Protein AF-A0A352S9G1-F1 (afdb_monomer)

Secondary structure (DSSP, 8-state):
-PPPPP----PPPP-------------PPP-----------------TT---SSPEEEEEEEETT----GGGG--HHHHHHHHHHHHHHHTS-EEEEEEPTTSEEEEEEEEEE-HHHHHHHHHHHHTTS-EEEEEE---PPP-PPP---TTGGG-GGGS-TTTSTT---HHHHHHHSTT----EE---SS-B---TTS-GGGBPP--B---TTTTTSS--TTT-PPPPTT---TTS-SS-BS--B-----B-HHHHHH-HHHH-S-B----HHHHHHHHHH--TTSSSS---SSTT-EE-

Sequence (300 aa):
MPTAIPESEFGPPRVWIARRRWSLAMAFPLVAVMFGAVSPAHAQKRNPSEVPSAPVVQLIVKESGAIRSAAAINGRGDEMRRIQQWSAAALQPLTSKRVMSGGARILRLSTPLTASDAAAVAQRLRATGAFDYVDVDYRIHVAGVAANDTYLSQQWNLSPATSSRGGADVLAAWQRMPTGGSVTVAVVDTGITAHEDLDASRLAAGYDFL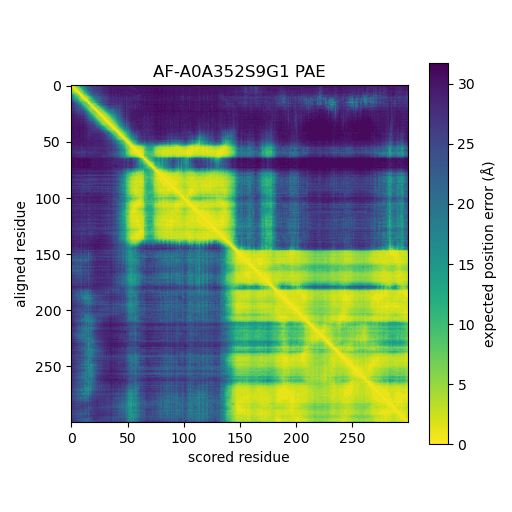IAETLTTTADAKTGKFLPTGFVKNDGIADRDTDPSDPGDWVTADDATNYPDLCGPAVPSSWHGTYVSGIIAATRGNGLGIAGITPFARIS

pLDDT: mean 76.52, std 23.49, range [25.11, 98.06]

Solvent-accessible surface area (backbone atoms only — not comparable to full-atom values): 18022 Å² total; per-residue (Å²): 134,87,79,82,81,80,93,72,84,80,72,78,92,80,83,51,62,64,84,90,85,85,88,87,83,89,81,88,82,91,80,83,89,78,88,76,83,80,74,82,79,75,81,72,81,74,71,92,76,78,66,58,89,54,66,28,45,39,32,41,35,26,53,52,87,59,89,63,62,82,79,76,64,72,48,68,67,60,48,51,53,49,41,50,52,50,13,59,54,43,74,44,64,50,41,84,74,48,80,47,88,90,58,30,30,36,37,32,48,79,56,72,28,52,51,68,57,44,46,53,32,31,48,40,45,44,72,66,65,55,35,74,44,50,43,73,48,72,71,78,75,80,82,54,73,62,81,55,22,68,44,44,90,72,46,50,57,39,34,40,48,92,82,26,85,83,18,69,31,42,64,65,47,38,72,76,41,59,70,61,64,98,44,76,47,75,66,95,60,72,27,38,64,98,42,93,45,46,56,70,89,35,51,49,88,41,58,31,80,61,36,25,62,58,35,49,92,45,51,40,90,87,78,67,48,61,41,63,87,55,34,11,56,65,75,80,51,54,53,58,47,70,65,32,60,40,66,55,75,50,40,48,66,64,49,22,68,78,34,52,92,76,57,43,70,56,42,77,51,73,60,54,25,37,53,55,47,34,55,43,28,9,36,61,42,73,53,41,56,45,54,16,79,43,38,58,34,28,43,49

Radius of gyration: 31.75 Å; Cα contacts (8 Å, |Δi|>4): 473; chains: 1; bounding box: 75×53×80 Å

Structure (mmCIF, N/CA/C/O backbone):
data_AF-A0A352S9G1-F1
#
_entry.id   AF-A0A352S9G1-F1
#
loop_
_atom_site.group_PDB
_atom_site.id
_atom_site.type_symbol
_atom_site.label_atom_id
_atom_site.label_alt_id
_atom_site.label_comp_id
_atom_site.label_asym_id
_atom_site.label_entity_id
_atom_site.label_seq_id
_atom_site.pdbx_PDB_ins_code
_atom_site.Cartn_x
_atom_site.Cartn_y
_atom_site.Cartn_z
_atom_site.occupancy
_atom_site.B_iso_or_equiv
_atom_site.auth_seq_id
_atom_site.auth_comp_id
_atom_site.auth_asym_id
_atom_site.auth_atom_id
_atom_site.pdbx_PDB_model_num
ATOM 1 N N . MET A 1 1 ? 24.128 24.099 14.062 1.00 32.22 1 MET A N 1
ATOM 2 C CA . MET A 1 1 ? 23.370 24.195 12.799 1.00 32.22 1 MET A CA 1
ATOM 3 C C . MET A 1 1 ? 23.834 23.051 11.918 1.00 32.22 1 MET A C 1
ATOM 5 O O . MET A 1 1 ? 25.020 23.041 11.616 1.00 32.22 1 MET A O 1
ATOM 9 N N . PRO A 1 2 ? 23.004 22.050 11.589 1.00 32.03 2 PRO A N 1
ATOM 10 C CA . PRO A 1 2 ? 23.399 21.053 10.611 1.00 32.03 2 PRO A CA 1
ATOM 11 C C . PRO A 1 2 ? 23.138 21.611 9.211 1.00 32.03 2 PRO A C 1
ATOM 13 O O . PRO A 1 2 ? 22.040 22.070 8.904 1.00 32.03 2 PRO A O 1
ATOM 16 N N . THR A 1 3 ? 24.192 21.623 8.409 1.00 34.72 3 THR A N 1
ATOM 17 C CA . THR A 1 3 ? 24.230 21.980 6.993 1.00 34.72 3 THR A CA 1
ATOM 18 C C . THR A 1 3 ? 23.397 21.001 6.164 1.00 34.72 3 THR A C 1
ATOM 20 O O . THR A 1 3 ? 23.466 19.790 6.369 1.00 34.72 3 THR A O 1
ATOM 23 N N . ALA A 1 4 ? 22.597 21.544 5.245 1.00 32.56 4 ALA A N 1
ATOM 24 C CA . ALA A 1 4 ? 21.774 20.786 4.312 1.00 32.56 4 ALA A CA 1
ATOM 25 C C . ALA A 1 4 ? 22.641 19.937 3.367 1.00 32.56 4 ALA A C 1
ATOM 27 O O . ALA A 1 4 ? 23.662 20.402 2.860 1.00 32.56 4 ALA A O 1
ATOM 28 N N . ILE A 1 5 ? 22.209 18.698 3.136 1.00 34.94 5 ILE A N 1
ATOM 29 C CA . ILE A 1 5 ? 22.717 17.819 2.080 1.00 34.94 5 ILE A CA 1
ATOM 30 C C . ILE A 1 5 ? 22.136 18.336 0.751 1.00 34.94 5 ILE A C 1
ATOM 32 O O . ILE A 1 5 ? 20.932 18.595 0.704 1.00 34.94 5 ILE A O 1
ATOM 36 N N . PRO A 1 6 ? 22.939 18.537 -0.309 1.00 29.92 6 PRO A N 1
ATOM 37 C CA . PRO A 1 6 ? 22.431 19.054 -1.575 1.00 29.92 6 PRO A CA 1
ATOM 38 C C . PRO A 1 6 ? 21.551 18.022 -2.302 1.00 29.92 6 PRO A C 1
ATOM 40 O O . PRO A 1 6 ? 21.955 16.879 -2.509 1.00 29.92 6 PRO A O 1
ATOM 43 N N . GLU A 1 7 ? 20.361 18.455 -2.728 1.00 35.81 7 GLU A N 1
ATOM 44 C CA . GLU A 1 7 ? 19.441 17.735 -3.622 1.00 35.81 7 GLU A CA 1
ATOM 45 C C . GLU A 1 7 ? 20.083 17.508 -5.003 1.00 35.81 7 GLU A C 1
ATOM 47 O O . GLU A 1 7 ? 19.950 18.338 -5.902 1.00 35.81 7 GLU A O 1
ATOM 52 N N . SER A 1 8 ? 20.798 16.397 -5.205 1.00 36.41 8 SER A N 1
ATOM 53 C CA . SER A 1 8 ? 21.355 16.077 -6.534 1.00 36.41 8 SER A CA 1
ATOM 54 C C . SER A 1 8 ? 21.239 14.621 -6.999 1.00 36.41 8 SER A C 1
ATOM 56 O O . SER A 1 8 ? 21.747 14.304 -8.068 1.00 36.41 8 SER A O 1
ATOM 58 N N . GLU A 1 9 ? 20.493 13.749 -6.315 1.00 33.31 9 GLU A N 1
ATOM 59 C CA . GLU A 1 9 ? 20.380 12.329 -6.718 1.00 33.31 9 GLU A CA 1
ATOM 60 C C . GLU A 1 9 ? 19.103 11.938 -7.481 1.00 33.31 9 GLU A C 1
ATOM 62 O O . GLU A 1 9 ? 18.837 10.758 -7.682 1.00 33.31 9 GLU A O 1
ATOM 67 N N . PHE A 1 10 ? 18.345 12.895 -8.022 1.00 34.03 10 PHE A N 1
ATOM 68 C CA . PHE A 1 10 ? 17.328 12.576 -9.034 1.00 34.03 10 PHE A CA 1
ATOM 69 C C . PHE A 1 10 ? 17.939 12.684 -10.437 1.00 34.03 10 PHE A C 1
ATOM 71 O O . PHE A 1 10 ? 17.886 13.732 -11.099 1.00 34.03 10 PHE A O 1
ATOM 78 N N . GLY A 1 11 ? 18.567 11.588 -10.875 1.00 33.53 11 GLY A N 1
ATOM 79 C CA . GLY A 1 11 ? 18.958 11.386 -12.271 1.00 33.53 11 GLY A CA 1
ATOM 80 C C . GLY A 1 11 ? 17.739 11.470 -13.207 1.00 33.53 11 GLY A C 1
ATOM 81 O O . GLY A 1 11 ? 16.622 11.194 -12.774 1.00 33.53 11 GLY A O 1
ATOM 82 N N . PRO A 1 12 ? 17.908 11.923 -14.464 1.00 32.06 12 PRO A N 1
ATOM 83 C CA . PRO A 1 12 ? 16.802 12.033 -15.419 1.00 32.06 12 PRO A CA 1
ATOM 84 C C . PRO A 1 12 ? 16.175 10.654 -15.719 1.00 32.06 12 PRO A C 1
ATOM 86 O O . PRO A 1 12 ? 16.891 9.652 -15.634 1.00 32.06 12 PRO A O 1
ATOM 89 N N . PRO A 1 13 ? 14.876 10.593 -16.079 1.00 31.16 13 PRO A N 1
ATOM 90 C CA . PRO A 1 13 ? 14.206 9.349 -16.461 1.00 31.16 13 PRO A CA 1
ATOM 91 C C . PRO A 1 13 ? 14.931 8.697 -17.646 1.00 31.16 13 PRO A C 1
ATOM 93 O O . PRO A 1 13 ? 15.242 9.356 -18.639 1.00 31.16 13 PRO A O 1
ATOM 96 N N . ARG A 1 14 ? 15.246 7.407 -17.507 1.00 41.44 14 ARG A N 1
ATOM 97 C CA . ARG A 1 14 ? 16.021 6.614 -18.470 1.00 41.44 14 ARG A CA 1
ATOM 98 C C . ARG A 1 14 ? 15.057 5.728 -19.261 1.00 41.44 14 ARG A C 1
ATOM 100 O O . ARG A 1 14 ? 14.310 4.966 -18.664 1.00 41.44 14 ARG A O 1
ATOM 107 N N . VAL A 1 15 ? 15.056 5.858 -20.582 1.00 30.05 15 VAL A N 1
ATOM 108 C CA . VAL A 1 15 ? 14.144 5.176 -21.527 1.00 30.05 15 VAL A CA 1
ATOM 109 C C . VAL A 1 15 ? 15.006 4.384 -22.525 1.00 30.05 15 VAL A C 1
ATOM 111 O O . VAL A 1 15 ? 16.104 4.870 -22.781 1.00 30.05 15 VAL A O 1
ATOM 114 N N . TRP A 1 16 ? 14.549 3.218 -23.046 1.00 37.03 16 TRP A N 1
ATOM 115 C CA . TRP A 1 16 ? 15.325 2.126 -23.734 1.00 37.03 16 TRP A CA 1
ATOM 116 C C . TRP A 1 16 ? 14.711 1.583 -25.057 1.00 37.03 16 TRP A C 1
ATOM 118 O O . TRP A 1 16 ? 13.597 2.008 -25.318 1.00 37.03 16 TRP A O 1
ATOM 128 N N . ILE A 1 17 ? 15.424 0.736 -25.872 1.00 29.94 17 ILE A N 1
ATOM 129 C CA . ILE A 1 17 ? 15.058 0.034 -27.173 1.00 29.94 17 ILE A CA 1
ATOM 130 C C . ILE A 1 17 ? 15.173 -1.497 -27.104 1.00 29.94 17 ILE A C 1
ATOM 132 O O . ILE A 1 17 ? 16.251 -1.968 -26.753 1.00 29.94 17 ILE A O 1
ATOM 136 N N . ALA A 1 18 ? 14.255 -2.249 -27.751 1.00 29.30 18 ALA A N 1
ATOM 137 C CA . ALA A 1 18 ? 14.598 -3.521 -28.436 1.00 29.30 18 ALA A CA 1
ATOM 138 C C . ALA A 1 18 ? 13.841 -3.811 -29.770 1.00 29.30 18 ALA A C 1
ATOM 140 O O . ALA A 1 18 ? 12.720 -3.361 -29.999 1.00 29.30 18 ALA A O 1
ATOM 141 N N . ARG A 1 19 ? 14.461 -4.599 -30.681 1.00 29.66 19 ARG A N 1
ATOM 142 C CA . ARG A 1 19 ? 13.939 -5.018 -32.015 1.00 29.66 19 ARG A CA 1
ATOM 143 C C . ARG A 1 19 ? 13.424 -6.476 -32.068 1.00 29.66 19 ARG A C 1
ATOM 145 O O . ARG A 1 19 ? 13.971 -7.373 -31.439 1.00 29.66 19 ARG A O 1
ATOM 152 N N . ARG A 1 20 ? 12.427 -6.689 -32.949 1.00 28.72 20 ARG A N 1
ATOM 153 C CA . ARG A 1 20 ? 11.640 -7.908 -33.287 1.00 28.72 20 ARG A CA 1
ATOM 154 C C . ARG A 1 20 ? 12.413 -9.199 -33.626 1.00 28.72 20 ARG A C 1
ATOM 156 O O . ARG A 1 20 ? 13.328 -9.158 -34.447 1.00 28.72 20 ARG A O 1
ATOM 163 N N . ARG A 1 21 ? 11.838 -10.360 -33.245 1.00 30.36 21 ARG A N 1
ATOM 164 C CA . ARG A 1 21 ? 11.856 -11.634 -34.016 1.00 30.36 21 ARG A CA 1
ATOM 165 C C . ARG A 1 21 ? 10.516 -12.395 -33.909 1.00 30.36 21 ARG A C 1
ATOM 167 O O . ARG A 1 21 ? 9.774 -12.222 -32.953 1.00 30.36 21 ARG A O 1
ATOM 174 N N . TRP A 1 22 ? 10.201 -13.167 -34.953 1.00 25.11 22 TRP A N 1
ATOM 175 C CA . TRP A 1 22 ? 8.920 -13.833 -35.241 1.00 25.11 22 TRP A CA 1
ATOM 176 C C . TRP A 1 22 ? 8.638 -15.121 -34.431 1.00 25.11 22 TRP A C 1
ATOM 178 O O . TRP A 1 22 ? 9.544 -15.916 -34.212 1.00 25.11 22 TRP A O 1
ATOM 188 N N . SER A 1 23 ? 7.349 -15.293 -34.095 1.00 29.48 23 SER A N 1
ATOM 189 C CA . SER A 1 23 ? 6.478 -16.492 -33.986 1.00 29.48 23 SER A CA 1
ATOM 190 C C . SER A 1 23 ? 7.058 -17.881 -33.640 1.00 29.48 23 SER A C 1
ATOM 192 O O . SER A 1 23 ? 7.862 -18.405 -34.401 1.00 29.48 23 SER A O 1
ATOM 194 N N . LEU A 1 24 ? 6.491 -18.590 -32.643 1.00 26.23 24 LEU A N 1
ATOM 195 C CA . LEU A 1 24 ? 5.373 -19.561 -32.773 1.00 26.23 24 LEU A CA 1
ATOM 196 C C . LEU A 1 24 ? 5.122 -20.341 -31.449 1.00 26.23 24 LEU A C 1
ATOM 198 O O . LEU A 1 24 ? 6.028 -20.503 -30.641 1.00 26.23 24 LEU A O 1
ATOM 202 N N . ALA A 1 25 ? 3.917 -20.927 -31.358 1.00 26.09 25 ALA A N 1
ATOM 203 C CA . ALA A 1 25 ? 3.459 -22.048 -30.514 1.00 26.09 25 ALA A CA 1
ATOM 204 C C . ALA A 1 25 ? 2.760 -21.732 -29.171 1.00 26.09 25 ALA A C 1
ATOM 206 O O . ALA A 1 25 ? 3.358 -21.682 -28.102 1.00 26.09 25 ALA A O 1
ATOM 207 N N . MET A 1 26 ? 1.425 -21.642 -29.263 1.00 32.19 26 MET A N 1
ATOM 208 C CA . MET A 1 26 ? 0.474 -21.911 -28.180 1.00 32.19 26 MET A CA 1
ATOM 209 C C . MET A 1 26 ? 0.607 -23.352 -27.665 1.00 32.19 26 MET A C 1
ATOM 211 O O . MET A 1 26 ? 0.598 -24.294 -28.458 1.00 32.19 26 MET A O 1
ATOM 215 N N . ALA A 1 27 ? 0.564 -23.519 -26.344 1.00 28.45 27 ALA A N 1
ATOM 216 C CA . ALA A 1 27 ? 0.157 -24.758 -25.692 1.00 28.45 27 ALA A CA 1
ATOM 217 C C . ALA A 1 27 ? -0.709 -24.417 -24.466 1.00 28.45 27 ALA A C 1
ATOM 219 O O . ALA A 1 27 ? -0.227 -23.838 -23.498 1.00 28.45 27 ALA A O 1
ATOM 220 N N . PHE A 1 28 ? -1.996 -24.761 -24.523 1.00 28.16 28 PHE A N 1
ATOM 221 C CA . PHE A 1 28 ? -2.911 -24.734 -23.378 1.00 28.16 28 PHE A CA 1
ATOM 222 C C . PHE A 1 28 ? -2.868 -26.090 -22.660 1.00 28.16 28 PHE A C 1
ATOM 224 O O . PHE A 1 28 ? -3.099 -27.105 -23.323 1.00 28.16 28 PHE A O 1
ATOM 231 N N . PRO A 1 29 ? -2.711 -26.141 -21.326 1.00 31.39 29 PRO A N 1
ATOM 232 C CA . PRO A 1 29 ? -3.189 -27.267 -20.546 1.00 31.39 29 PRO A CA 1
ATOM 233 C C . PRO A 1 29 ? -4.490 -26.917 -19.812 1.00 31.39 29 PRO A C 1
ATOM 235 O O . PRO A 1 29 ? -4.604 -25.927 -19.091 1.00 31.39 29 PRO A O 1
ATOM 238 N N . LEU A 1 30 ? -5.471 -27.795 -20.011 1.00 26.38 30 LEU A N 1
ATOM 239 C CA . LEU A 1 30 ? -6.680 -27.969 -19.213 1.00 26.38 30 LEU A CA 1
ATOM 240 C C . LEU A 1 30 ? -6.298 -28.343 -17.767 1.00 26.38 30 LEU A C 1
ATOM 242 O O . LEU A 1 30 ? -5.586 -29.329 -17.582 1.00 26.38 30 LEU A O 1
ATOM 246 N N . VAL A 1 31 ? -6.827 -27.653 -16.749 1.00 28.67 31 VAL A N 1
ATOM 247 C CA . VAL A 1 31 ? -6.847 -28.162 -15.362 1.00 28.67 31 VAL A CA 1
ATOM 248 C C . VAL A 1 31 ? -8.213 -27.908 -14.720 1.00 28.67 31 VAL A C 1
ATOM 250 O O . VAL A 1 31 ? -8.822 -26.853 -14.876 1.00 28.67 31 VAL A O 1
ATOM 253 N N . ALA A 1 32 ? -8.703 -28.956 -14.061 1.00 26.52 32 ALA A N 1
ATOM 254 C CA . ALA A 1 32 ? -10.066 -29.186 -13.613 1.00 26.52 32 ALA A CA 1
ATOM 255 C C . ALA A 1 32 ? -10.517 -28.315 -12.426 1.00 26.52 32 ALA A C 1
ATOM 257 O O . ALA A 1 32 ? -9.775 -28.089 -11.473 1.00 26.52 32 ALA A O 1
ATOM 258 N N . VAL A 1 33 ? -11.792 -27.918 -12.453 1.00 27.66 33 VAL A N 1
ATOM 259 C CA . VAL A 1 33 ? -12.493 -27.272 -11.336 1.00 27.66 33 VAL A CA 1
ATOM 260 C C . VAL A 1 33 ? -12.932 -28.343 -10.331 1.00 27.66 33 VAL A C 1
ATOM 262 O O . VAL A 1 33 ? -13.852 -29.114 -10.597 1.00 27.66 33 VAL A O 1
ATOM 265 N N . MET A 1 34 ? -12.283 -28.388 -9.167 1.00 27.70 34 MET A N 1
ATOM 266 C CA . MET A 1 34 ? -12.753 -29.126 -7.990 1.00 27.70 34 MET A CA 1
ATOM 267 C C . MET A 1 34 ? -13.664 -28.215 -7.157 1.00 27.70 34 MET A C 1
ATOM 269 O O . MET A 1 34 ? -13.209 -27.229 -6.580 1.00 27.70 34 MET A O 1
ATOM 273 N N . PHE A 1 35 ? -14.952 -28.552 -7.071 1.00 28.00 35 PHE A N 1
ATOM 274 C CA . PHE A 1 35 ? -15.883 -27.946 -6.117 1.00 28.00 35 PHE A CA 1
ATOM 275 C C . PHE A 1 35 ? -15.596 -28.484 -4.705 1.00 28.00 35 PHE A C 1
ATOM 277 O O . PHE A 1 35 ? -16.029 -29.577 -4.345 1.00 28.00 35 PHE A O 1
ATOM 284 N N . GLY A 1 36 ? -14.861 -27.716 -3.900 1.00 26.75 36 GLY A N 1
ATOM 285 C CA . GLY A 1 36 ? -14.730 -27.949 -2.461 1.00 26.75 36 GLY A CA 1
ATOM 286 C C . GLY A 1 36 ? -15.934 -27.377 -1.711 1.00 26.75 36 GLY A C 1
ATOM 287 O O . GLY A 1 36 ? -16.184 -26.174 -1.757 1.00 26.75 36 GLY A O 1
ATOM 288 N N . ALA A 1 37 ? -16.688 -28.234 -1.023 1.00 27.88 37 ALA A N 1
ATOM 289 C CA . ALA A 1 37 ? -17.779 -27.830 -0.145 1.00 27.88 37 ALA A CA 1
ATOM 290 C C . ALA A 1 37 ? -17.244 -26.990 1.031 1.00 27.88 37 ALA A C 1
ATOM 292 O O . ALA A 1 37 ? -16.462 -27.474 1.848 1.00 27.88 37 ALA A O 1
ATOM 293 N N . VAL A 1 38 ? -17.682 -25.734 1.131 1.00 28.52 38 VAL A N 1
ATOM 294 C CA . VAL A 1 38 ? -17.430 -24.885 2.300 1.00 28.52 38 VAL A CA 1
ATOM 295 C C . VAL A 1 38 ? -18.424 -25.281 3.390 1.00 28.52 38 VAL A C 1
ATOM 297 O O . VAL A 1 38 ? -19.614 -24.981 3.305 1.00 28.52 38 VAL A O 1
ATOM 300 N N . SER A 1 39 ? -17.938 -25.970 4.420 1.00 26.25 39 SER A N 1
ATOM 301 C CA . SER A 1 39 ? -18.678 -26.147 5.670 1.00 26.25 39 SER A CA 1
ATOM 302 C C . SER A 1 39 ? -18.948 -24.776 6.306 1.00 26.25 39 SER A C 1
ATOM 304 O O . SER A 1 39 ? -18.041 -23.940 6.338 1.00 26.25 39 SER A O 1
ATOM 306 N N . PRO A 1 40 ? -20.150 -24.517 6.852 1.00 27.83 40 PRO A N 1
ATOM 307 C CA . PRO A 1 40 ? -20.408 -23.281 7.572 1.00 27.83 40 PRO A CA 1
ATOM 308 C C . PRO A 1 40 ? -19.487 -23.219 8.793 1.00 27.83 40 PRO A C 1
ATOM 310 O O . PRO A 1 40 ? -19.451 -24.137 9.620 1.00 27.83 40 PRO A O 1
ATOM 313 N N . ALA A 1 41 ? -18.723 -22.131 8.880 1.00 27.03 41 ALA A N 1
ATOM 314 C CA . ALA A 1 41 ? -17.876 -21.824 10.017 1.00 27.03 41 ALA A CA 1
ATOM 315 C C . ALA A 1 41 ? -18.723 -21.869 11.296 1.00 27.03 41 ALA A C 1
ATOM 317 O O . ALA A 1 41 ? -19.632 -21.061 11.497 1.00 27.03 41 ALA A O 1
ATOM 318 N N . HIS A 1 42 ? -18.429 -22.838 12.160 1.00 26.75 42 HIS A N 1
ATOM 319 C CA . HIS A 1 42 ? -18.927 -22.833 13.523 1.00 26.75 42 HIS A CA 1
ATOM 320 C C . HIS A 1 42 ? -18.368 -21.586 14.207 1.00 26.75 42 HIS A C 1
ATOM 322 O O . HIS A 1 42 ? -17.157 -21.454 14.374 1.00 26.75 42 HIS A O 1
ATOM 328 N N . ALA A 1 43 ? -19.254 -20.668 14.593 1.00 28.86 43 ALA A N 1
ATOM 329 C CA . ALA A 1 43 ? -18.912 -19.553 15.458 1.00 28.86 43 ALA A CA 1
ATOM 330 C C . ALA A 1 43 ? -18.367 -20.116 16.778 1.00 28.86 43 ALA A C 1
ATOM 332 O O . ALA A 1 43 ? -19.112 -20.583 17.642 1.00 28.86 43 ALA A O 1
ATOM 333 N N . GLN A 1 44 ? -17.045 -20.113 16.911 1.00 27.80 44 GLN A N 1
ATOM 334 C CA . GLN A 1 44 ? -16.362 -20.478 18.138 1.00 27.80 44 GLN A CA 1
ATOM 335 C C . GLN A 1 44 ? -16.767 -19.450 19.202 1.00 27.80 44 GLN A C 1
ATOM 337 O O . GLN A 1 44 ? -16.522 -18.252 19.047 1.00 27.80 44 GLN A O 1
ATOM 342 N N . LYS A 1 45 ? -17.450 -19.896 20.265 1.00 26.47 45 LYS A N 1
ATOM 343 C CA . LYS A 1 45 ? -17.777 -19.045 21.417 1.00 26.47 45 LYS A CA 1
ATOM 344 C C . LYS A 1 45 ? -16.471 -18.451 21.951 1.00 26.47 45 LYS A C 1
ATOM 346 O O . LYS A 1 45 ? -15.626 -19.190 22.449 1.00 26.47 45 LYS A O 1
ATOM 351 N N . ARG A 1 46 ? -16.300 -17.130 21.825 1.00 33.00 46 ARG A N 1
ATOM 352 C CA . ARG A 1 46 ? -15.172 -16.409 22.431 1.00 33.00 46 ARG A CA 1
ATOM 353 C C . ARG A 1 46 ? -15.177 -16.626 23.943 1.00 33.00 46 ARG A C 1
ATOM 355 O O . ARG A 1 46 ? -16.232 -16.580 24.577 1.00 33.00 46 ARG A O 1
ATOM 362 N N . ASN A 1 47 ? -13.987 -16.842 24.501 1.00 27.55 47 ASN A N 1
ATOM 363 C CA . ASN A 1 47 ? -13.775 -16.922 25.941 1.00 27.55 47 ASN A CA 1
ATOM 364 C C . ASN A 1 47 ? -14.269 -15.629 26.627 1.00 27.55 47 ASN A C 1
ATOM 366 O O . ASN A 1 47 ? -13.948 -14.543 26.142 1.00 27.55 47 ASN A O 1
ATOM 370 N N . PRO A 1 48 ? -14.972 -15.703 27.775 1.00 36.12 48 PRO A N 1
ATOM 371 C CA . PRO A 1 48 ? -15.480 -14.534 28.512 1.00 36.12 48 PRO A CA 1
ATOM 372 C C . PRO A 1 48 ? -14.409 -13.594 29.100 1.00 36.12 48 PRO A C 1
ATOM 374 O O . PRO A 1 48 ? -14.748 -12.668 29.831 1.00 36.12 48 PRO A O 1
ATOM 377 N N . SER A 1 49 ? -13.124 -13.847 28.845 1.00 36.97 49 SER A N 1
ATOM 378 C CA . SER A 1 49 ? -12.000 -13.194 29.527 1.00 36.97 49 SER A CA 1
ATOM 379 C C . SER A 1 49 ? -11.366 -12.036 28.749 1.00 36.97 49 SER A C 1
ATOM 381 O O . SER A 1 49 ? -10.542 -11.325 29.317 1.00 36.97 49 SER A O 1
ATOM 383 N N . GLU A 1 50 ? -11.746 -11.793 27.490 1.00 45.56 50 GLU A N 1
ATOM 384 C CA . GLU A 1 50 ? -11.367 -10.559 26.782 1.00 45.56 50 GLU A CA 1
ATOM 385 C C . GLU A 1 50 ? -12.273 -9.415 27.235 1.00 45.56 50 GLU A C 1
ATOM 387 O O . GLU A 1 50 ? -13.231 -9.018 26.573 1.00 45.56 50 GLU A O 1
ATOM 392 N N . VAL A 1 51 ? -11.980 -8.900 28.421 1.00 51.09 51 VAL A N 1
ATOM 393 C CA . VAL A 1 51 ? -12.577 -7.665 28.903 1.00 51.09 51 VAL A CA 1
ATOM 394 C C . VAL A 1 51 ? -12.029 -6.515 28.040 1.00 51.09 51 VAL A C 1
ATOM 396 O O . VAL A 1 51 ? -10.810 -6.332 28.002 1.00 51.09 51 VAL A O 1
ATOM 399 N N . PRO A 1 52 ? -12.871 -5.733 27.338 1.00 57.19 52 PRO A N 1
ATOM 400 C CA . PRO A 1 52 ? -12.400 -4.608 26.532 1.00 57.19 52 PRO A CA 1
ATOM 401 C C . PRO A 1 52 ? -11.591 -3.624 27.388 1.00 57.19 52 PRO A C 1
ATOM 403 O O . PRO A 1 52 ? -12.047 -3.212 28.454 1.00 57.19 52 PRO A O 1
ATOM 406 N N . SER A 1 53 ? -10.399 -3.237 26.924 1.00 58.44 53 SER A N 1
ATOM 407 C CA . SER A 1 53 ? -9.498 -2.320 27.646 1.00 58.44 53 SER A CA 1
ATOM 408 C C . SER A 1 53 ? -9.963 -0.860 27.629 1.00 58.44 53 SER A C 1
ATOM 410 O O . SER A 1 53 ? -9.439 -0.029 28.371 1.00 58.44 53 SER A O 1
ATOM 412 N N . ALA A 1 54 ? -10.944 -0.528 26.785 1.00 68.62 54 ALA A N 1
ATOM 413 C CA . ALA A 1 54 ? -11.487 0.816 26.696 1.00 68.62 54 ALA A CA 1
ATOM 414 C C . ALA A 1 54 ? -12.359 1.139 27.925 1.00 68.62 54 ALA A C 1
ATOM 416 O O . ALA A 1 54 ? -13.183 0.313 28.328 1.00 68.62 54 ALA A O 1
ATOM 417 N N . PRO A 1 55 ? -12.238 2.350 28.500 1.00 84.19 55 PRO A N 1
ATOM 418 C CA . PRO A 1 55 ? -13.061 2.741 29.630 1.00 84.19 55 PRO A CA 1
ATOM 419 C C . PRO A 1 55 ? -14.535 2.828 29.217 1.00 84.19 55 PRO A C 1
ATOM 421 O O . PRO A 1 55 ? -14.893 3.415 28.190 1.00 84.19 55 PRO A O 1
ATOM 424 N N . VAL A 1 56 ? -15.399 2.252 30.044 1.00 88.44 56 VAL A N 1
ATOM 425 C CA . VAL A 1 56 ? -16.847 2.252 29.860 1.00 88.44 56 VAL A CA 1
ATOM 426 C C . VAL A 1 56 ? -17.405 3.575 30.364 1.00 88.44 56 VAL A C 1
ATOM 428 O O . VAL A 1 56 ? -17.141 3.987 31.490 1.00 88.44 56 VAL A O 1
ATOM 431 N N . VAL A 1 57 ? -18.228 4.231 29.548 1.00 92.81 57 VAL A N 1
ATOM 432 C CA . VAL A 1 57 ? -18.856 5.520 29.896 1.00 92.81 57 VAL A CA 1
ATOM 433 C C . VAL A 1 57 ? -20.380 5.457 29.971 1.00 92.81 57 VAL A C 1
ATOM 435 O O . VAL A 1 57 ? -21.014 6.426 30.394 1.00 92.81 57 VAL A O 1
ATOM 438 N N . GLN A 1 58 ? -20.990 4.351 29.540 1.00 93.94 58 GLN A N 1
ATOM 439 C CA . GLN A 1 58 ? -22.442 4.220 29.475 1.00 93.94 58 GLN A CA 1
ATOM 440 C C . GLN A 1 58 ? -22.910 2.765 29.637 1.00 93.94 58 GLN A C 1
ATOM 442 O O . GLN A 1 58 ? -22.147 1.821 29.445 1.00 93.94 58 GLN A O 1
ATOM 447 N N . LEU A 1 59 ? -24.176 2.615 30.017 1.00 93.56 59 LEU A N 1
ATOM 448 C CA . LEU A 1 59 ? -24.902 1.358 30.171 1.00 93.56 59 LEU A CA 1
ATOM 449 C C . LEU A 1 59 ? -26.171 1.413 29.314 1.00 93.56 59 LEU A C 1
ATOM 451 O O . LEU A 1 59 ? -26.775 2.481 29.171 1.00 93.56 59 LEU A O 1
ATOM 455 N N . ILE A 1 60 ? -26.607 0.269 28.796 1.00 92.50 60 ILE A N 1
ATOM 456 C CA . ILE A 1 60 ? -27.891 0.106 28.107 1.00 92.50 60 ILE A CA 1
ATOM 457 C C . ILE A 1 60 ? -28.830 -0.632 29.056 1.00 92.50 60 ILE A C 1
ATOM 459 O O . ILE A 1 60 ? -28.542 -1.745 29.477 1.00 92.50 60 ILE A O 1
ATOM 463 N N . VAL A 1 61 ? -29.960 -0.023 29.398 1.00 92.56 61 VAL A N 1
ATOM 464 C CA . VAL A 1 61 ? -30.926 -0.580 30.352 1.00 92.56 61 VAL A CA 1
ATOM 465 C C . VAL A 1 61 ? -32.298 -0.723 29.722 1.00 92.56 61 VAL A C 1
ATOM 467 O O . VAL A 1 61 ? -32.697 0.114 28.916 1.00 92.56 61 VAL A O 1
ATOM 470 N N . LYS A 1 62 ? -33.053 -1.739 30.128 1.00 90.19 62 LYS A N 1
ATOM 471 C CA . LYS A 1 62 ? -34.481 -1.856 29.832 1.00 90.19 62 LYS A CA 1
ATOM 472 C C . LYS A 1 62 ? -35.231 -2.169 31.117 1.00 90.19 62 LYS A C 1
ATOM 474 O O . LYS A 1 62 ? -34.911 -3.139 31.791 1.00 90.19 62 LYS A O 1
ATOM 479 N N . GLU A 1 63 ? -36.192 -1.324 31.464 1.00 86.56 63 GLU A N 1
ATOM 480 C CA . GLU A 1 63 ? -36.998 -1.465 32.681 1.00 86.56 63 GLU A CA 1
ATOM 481 C C . GLU A 1 63 ? -38.020 -2.606 32.551 1.00 86.56 63 GLU A C 1
ATOM 483 O O . GLU A 1 63 ? -38.669 -2.742 31.509 1.00 86.56 63 GLU A O 1
ATOM 488 N N . SER A 1 64 ? -38.203 -3.378 33.624 1.00 81.00 64 SER A N 1
ATOM 489 C CA . SER A 1 64 ? -39.216 -4.434 33.698 1.00 81.00 64 SER A CA 1
ATOM 490 C C . SER A 1 64 ? -40.622 -3.842 33.707 1.00 81.00 64 SER A C 1
ATOM 492 O O . SER A 1 64 ? -40.926 -2.930 34.476 1.00 81.00 64 SER A O 1
ATOM 494 N N . GLY A 1 65 ? -41.514 -4.372 32.867 1.00 67.38 65 GLY A N 1
ATOM 495 C CA . GLY A 1 65 ? -42.923 -3.952 32.822 1.00 67.38 65 GLY A CA 1
ATOM 496 C C . GLY A 1 65 ? -43.210 -2.701 31.979 1.00 67.38 65 GLY A C 1
ATOM 497 O O . GLY A 1 65 ? -44.341 -2.208 31.967 1.00 67.38 65 GLY A O 1
ATOM 498 N N . ALA A 1 66 ? -42.231 -2.202 31.221 1.00 53.44 66 ALA A N 1
ATOM 499 C CA . ALA A 1 66 ? -42.407 -1.084 30.300 1.00 53.44 66 ALA A CA 1
ATOM 500 C C . ALA A 1 66 ? -42.914 -1.529 28.908 1.00 53.44 66 ALA A C 1
ATOM 502 O O . ALA A 1 66 ? -42.252 -1.311 27.896 1.00 53.44 66 ALA A O 1
ATOM 503 N N . ILE A 1 67 ? -44.134 -2.077 28.819 1.00 44.72 67 ILE A N 1
ATOM 504 C CA . ILE A 1 67 ? -44.990 -1.806 27.646 1.00 44.72 67 ILE A CA 1
ATOM 505 C C . ILE A 1 67 ? -45.875 -0.623 28.028 1.00 44.72 67 ILE A C 1
ATOM 507 O O . ILE A 1 67 ? -47.052 -0.759 28.349 1.00 44.72 67 ILE A O 1
ATOM 511 N N . ARG A 1 68 ? -45.282 0.568 28.060 1.00 51.03 68 ARG A N 1
ATOM 512 C CA . ARG A 1 68 ? -46.036 1.821 28.069 1.00 51.03 68 ARG A CA 1
ATOM 513 C C . ARG A 1 68 ? -45.433 2.707 26.995 1.00 51.03 68 ARG A C 1
ATOM 515 O O . ARG A 1 68 ? -44.219 2.874 26.925 1.00 51.03 68 ARG A O 1
ATOM 522 N N . SER A 1 69 ? -46.294 3.178 26.102 1.00 43.62 69 SER A N 1
ATOM 523 C CA . SER A 1 69 ? -45.963 4.010 24.948 1.00 43.62 69 SER A CA 1
ATOM 524 C C . SER A 1 69 ? -45.059 5.180 25.351 1.00 43.62 69 SER A C 1
ATOM 526 O O . SER A 1 69 ? -45.170 5.708 26.456 1.00 43.62 69 SER A O 1
ATOM 528 N N . ALA A 1 70 ? -44.186 5.619 24.438 1.00 45.00 70 ALA A N 1
ATOM 529 C CA . ALA A 1 70 ? -43.244 6.727 24.645 1.00 45.00 70 ALA A CA 1
ATOM 530 C C . ALA A 1 70 ? -43.897 8.016 25.204 1.00 45.00 70 ALA A C 1
ATOM 532 O O . ALA A 1 70 ? -43.227 8.821 25.845 1.00 45.00 70 ALA A O 1
ATOM 533 N N . ALA A 1 71 ? -45.215 8.175 25.035 1.00 41.56 71 ALA A N 1
ATOM 534 C CA . ALA A 1 71 ? -46.017 9.251 25.612 1.00 41.56 71 ALA A CA 1
ATOM 535 C C . ALA A 1 71 ? -46.109 9.234 27.158 1.00 41.56 71 ALA A C 1
ATOM 537 O O . ALA A 1 71 ? -46.255 10.295 27.757 1.00 41.56 71 ALA A O 1
ATOM 538 N N . ALA A 1 72 ? -45.974 8.078 27.823 1.00 46.69 72 ALA A N 1
ATOM 539 C CA . ALA A 1 72 ? -46.054 7.952 29.287 1.00 46.69 72 ALA A CA 1
ATOM 540 C C . ALA A 1 72 ? -44.728 8.263 30.020 1.00 46.69 72 ALA A C 1
ATOM 542 O O . ALA A 1 72 ? -44.679 8.269 31.248 1.00 46.69 72 ALA A O 1
ATOM 543 N N . ILE A 1 73 ? -43.642 8.520 29.283 1.00 51.72 73 ILE A N 1
ATOM 544 C CA . ILE A 1 73 ? -42.295 8.774 29.830 1.00 51.72 73 ILE A CA 1
ATOM 545 C C . ILE A 1 73 ? -42.060 10.285 30.075 1.00 51.72 73 ILE A C 1
ATOM 547 O O . ILE A 1 73 ? -41.095 10.661 30.729 1.00 51.72 73 ILE A O 1
ATOM 551 N N . ASN A 1 74 ? -42.975 11.160 29.636 1.00 47.53 74 ASN A N 1
ATOM 552 C CA . ASN A 1 74 ? -42.785 12.620 29.586 1.00 47.53 74 ASN A CA 1
ATOM 553 C C . ASN A 1 74 ? -43.085 13.403 30.882 1.00 47.53 74 ASN A C 1
ATOM 555 O O . ASN A 1 74 ? -43.092 14.636 30.870 1.00 47.53 74 ASN A O 1
ATOM 559 N N . GLY A 1 75 ? -43.280 12.738 32.021 1.00 55.16 75 GLY A N 1
ATOM 560 C CA . GLY A 1 75 ? -43.228 13.414 33.317 1.00 55.16 75 GLY A CA 1
ATOM 561 C C . GLY A 1 75 ? -41.772 13.669 33.708 1.00 55.16 75 GLY A C 1
ATOM 562 O O . GLY A 1 75 ? -41.152 12.792 34.305 1.00 55.16 75 GLY A O 1
ATOM 563 N N . ARG A 1 76 ? -41.209 14.851 33.401 1.00 59.88 76 ARG A N 1
ATOM 564 C CA . ARG A 1 76 ? -39.820 15.217 33.783 1.00 59.88 76 ARG A CA 1
ATOM 565 C C . ARG A 1 76 ? -39.511 14.912 35.261 1.00 59.88 76 ARG A C 1
ATOM 567 O O . ARG A 1 76 ? -38.410 14.472 35.573 1.00 59.88 76 ARG A O 1
ATOM 574 N N . GLY A 1 77 ? -40.491 15.081 36.154 1.00 64.62 77 GLY A N 1
ATOM 575 C CA . GLY A 1 77 ? -40.359 14.754 37.580 1.00 64.62 77 GLY A CA 1
ATOM 576 C C . GLY A 1 77 ? -40.222 13.254 37.878 1.00 64.62 77 GLY A C 1
ATOM 577 O O . GLY A 1 77 ? -39.389 12.865 38.696 1.00 64.62 77 GLY A O 1
ATOM 578 N N . ASP A 1 78 ? -40.970 12.396 37.185 1.00 71.62 78 ASP A N 1
ATOM 579 C CA . ASP A 1 78 ? -40.923 10.940 37.386 1.00 71.62 78 ASP A CA 1
ATOM 580 C C . ASP A 1 78 ? -39.661 10.319 36.783 1.00 71.62 78 ASP A C 1
ATOM 582 O O . ASP A 1 78 ? -39.107 9.353 37.308 1.00 71.62 78 ASP A O 1
ATOM 586 N N . GLU A 1 79 ? -39.167 10.877 35.677 1.00 73.06 79 GLU A N 1
ATOM 587 C CA . GLU A 1 79 ? -37.859 10.513 35.132 1.00 73.06 79 GLU A CA 1
ATOM 588 C C . GLU A 1 79 ? -36.725 10.865 36.103 1.00 73.06 79 GLU A C 1
ATOM 590 O O . GLU A 1 79 ? -35.895 10.006 36.397 1.00 73.06 79 GLU A O 1
ATOM 595 N N . MET A 1 80 ? -36.718 12.080 36.660 1.00 77.25 80 MET A N 1
ATOM 596 C CA . MET A 1 80 ? -35.705 12.482 37.640 1.00 77.25 80 MET A CA 1
ATOM 597 C C . MET A 1 80 ? -35.708 11.577 38.878 1.00 77.25 80 MET A C 1
ATOM 599 O O . MET A 1 80 ? -34.643 11.135 39.308 1.00 77.25 80 MET A O 1
ATOM 603 N N . ARG A 1 81 ? -36.890 11.234 39.411 1.00 82.31 81 ARG A N 1
ATOM 604 C CA . ARG A 1 81 ? -37.008 10.310 40.552 1.00 82.31 81 ARG A CA 1
ATOM 605 C C . ARG A 1 81 ? -36.450 8.922 40.236 1.00 82.31 81 ARG A C 1
ATOM 607 O O . ARG A 1 81 ? -35.720 8.372 41.058 1.00 82.31 81 ARG A O 1
ATOM 614 N N . ARG A 1 82 ? -36.738 8.376 39.050 1.00 84.00 82 ARG A N 1
ATOM 615 C CA . ARG A 1 82 ? -36.189 7.082 38.603 1.00 84.00 82 ARG A CA 1
ATOM 616 C C . ARG A 1 82 ? -34.673 7.115 38.474 1.00 84.00 82 ARG A C 1
ATOM 618 O O . ARG A 1 82 ? -33.994 6.259 39.029 1.00 84.00 82 ARG A O 1
ATOM 625 N N . ILE A 1 83 ? -34.128 8.134 37.808 1.00 87.19 83 ILE A N 1
ATOM 626 C CA . ILE A 1 83 ? -32.675 8.288 37.652 1.00 87.19 83 ILE A CA 1
ATOM 627 C C . ILE A 1 83 ? -31.996 8.412 39.019 1.00 87.19 83 ILE A C 1
ATOM 629 O O . ILE A 1 83 ? -30.929 7.836 39.222 1.00 87.19 83 ILE A O 1
ATOM 633 N N . GLN A 1 84 ? -32.612 9.112 39.973 1.00 89.19 84 GLN A N 1
ATOM 634 C CA . GLN A 1 84 ? -32.083 9.238 41.328 1.00 89.19 84 GLN A CA 1
ATOM 635 C C . GLN A 1 84 ? -32.093 7.898 42.079 1.00 89.19 84 GLN A C 1
ATOM 637 O O . GLN A 1 84 ? -31.098 7.553 42.715 1.00 89.19 84 GLN A O 1
ATOM 642 N N . GLN A 1 85 ? -33.163 7.107 41.953 1.00 89.12 85 GLN A N 1
ATOM 643 C CA . GLN A 1 85 ? -33.227 5.748 42.507 1.00 89.12 85 GLN A CA 1
ATOM 644 C C . GLN A 1 85 ? -32.156 4.835 41.899 1.00 89.12 85 GLN A C 1
ATOM 646 O O . GLN A 1 85 ? -31.455 4.133 42.626 1.00 89.12 85 GLN A O 1
ATOM 651 N N . TRP A 1 86 ? -31.973 4.877 40.579 1.00 91.00 86 TRP A N 1
ATOM 652 C CA . TRP A 1 86 ? -30.932 4.095 39.912 1.00 91.00 86 TRP A CA 1
ATOM 653 C C . TRP 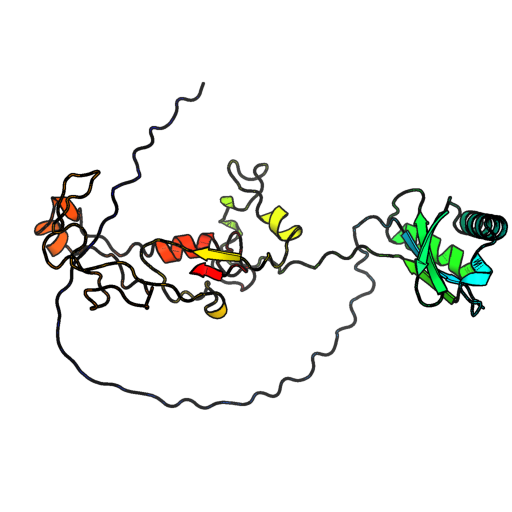A 1 86 ? -29.531 4.570 40.267 1.00 91.00 86 TRP A C 1
ATOM 655 O O . TRP A 1 86 ? -28.643 3.743 40.426 1.00 91.00 86 TRP A O 1
ATOM 665 N N . SER A 1 87 ? -29.329 5.876 40.444 1.00 93.00 87 SER A 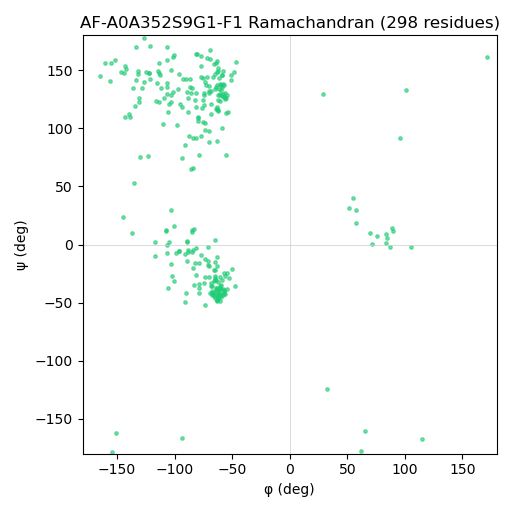N 1
ATOM 666 C CA . SER A 1 87 ? -28.051 6.426 40.905 1.00 93.00 87 SER A CA 1
ATOM 667 C C . SER A 1 87 ? -27.709 5.923 42.309 1.00 93.00 87 SER A C 1
ATOM 669 O O . SER A 1 87 ? -26.579 5.509 42.568 1.00 93.00 87 SER A O 1
ATOM 671 N N . ALA A 1 88 ? -28.701 5.877 43.205 1.00 91.94 88 ALA A N 1
ATOM 672 C CA . ALA A 1 88 ? -28.533 5.311 44.540 1.00 91.94 88 ALA A CA 1
ATOM 673 C C . ALA A 1 88 ? -28.181 3.814 44.480 1.00 91.94 88 ALA A C 1
ATOM 675 O O . ALA A 1 88 ? -27.216 3.392 45.109 1.00 91.94 88 ALA A O 1
ATOM 676 N N . ALA A 1 89 ? -28.891 3.023 43.668 1.00 91.75 89 ALA A N 1
ATOM 677 C CA . ALA A 1 89 ? -28.592 1.599 43.487 1.00 91.75 89 ALA A CA 1
ATOM 678 C C . ALA A 1 89 ? -27.214 1.356 42.843 1.00 91.75 89 ALA A C 1
ATOM 680 O O . ALA A 1 89 ? -26.485 0.440 43.220 1.00 91.75 89 ALA A O 1
ATOM 681 N N . ALA A 1 90 ? -26.822 2.200 41.890 1.00 91.69 90 ALA A N 1
ATOM 682 C CA . ALA A 1 90 ? -25.524 2.144 41.230 1.00 91.69 90 ALA A CA 1
ATOM 683 C C . ALA A 1 90 ? -24.362 2.579 42.135 1.00 91.69 90 ALA A C 1
ATOM 685 O O . ALA A 1 90 ? -23.210 2.287 41.797 1.00 91.69 90 ALA A O 1
ATOM 686 N N . LEU A 1 91 ? -24.658 3.220 43.274 1.00 93.56 91 LEU A N 1
ATOM 687 C CA . LEU A 1 91 ? -23.703 3.887 44.166 1.00 93.56 91 LEU A CA 1
ATOM 688 C C . LEU A 1 91 ? -22.886 4.976 43.456 1.00 93.56 91 LEU A C 1
ATOM 690 O O . LEU A 1 91 ? -21.740 5.237 43.807 1.00 93.56 91 LEU A O 1
ATOM 694 N N . GLN A 1 92 ? -23.469 5.597 42.432 1.00 93.25 92 GLN A N 1
ATOM 695 C CA . GLN A 1 92 ? -22.865 6.710 41.708 1.00 93.25 92 GLN A CA 1
ATOM 696 C C . GLN A 1 92 ? -23.931 7.498 40.940 1.00 93.25 92 GLN A C 1
ATOM 698 O O . GLN A 1 92 ? -24.963 6.930 40.574 1.00 93.25 92 GLN A O 1
ATOM 703 N N . PRO A 1 93 ? -23.683 8.777 40.619 1.00 93.31 93 PRO A N 1
ATOM 704 C CA . PRO A 1 93 ? -24.583 9.545 39.773 1.00 93.31 93 PRO A CA 1
ATOM 705 C C . PRO A 1 93 ? -24.703 8.935 38.370 1.00 93.31 93 PRO A C 1
ATOM 707 O O . PRO A 1 93 ? -23.706 8.704 37.684 1.00 93.31 93 PRO A O 1
ATOM 710 N N . LEU A 1 94 ? -25.940 8.726 37.923 1.00 92.81 94 LEU A N 1
ATOM 711 C CA . LEU A 1 94 ? -26.277 8.348 36.555 1.00 92.81 94 LEU A CA 1
ATOM 712 C C . LEU A 1 94 ? -27.063 9.473 35.889 1.00 92.81 94 LEU A C 1
ATOM 714 O O . LEU A 1 94 ? -27.832 10.183 36.532 1.00 92.81 94 LEU A O 1
ATOM 718 N N . THR A 1 95 ? -26.909 9.615 34.575 1.00 92.69 95 THR A N 1
ATOM 719 C CA . THR A 1 95 ? -27.737 10.534 33.781 1.00 92.69 95 THR A CA 1
ATOM 720 C C . THR A 1 95 ? -28.380 9.810 32.607 1.00 92.69 95 THR A C 1
ATOM 722 O O . THR A 1 95 ? -27.764 8.960 31.966 1.00 92.69 95 THR A O 1
ATOM 725 N N . SER A 1 96 ? -29.642 10.130 32.321 1.00 90.00 96 SER A N 1
ATOM 726 C CA . SER A 1 96 ? -30.345 9.627 31.135 1.00 90.00 96 SER A CA 1
ATOM 727 C C . SER A 1 96 ? -29.819 10.362 29.906 1.00 90.00 96 SER A C 1
ATOM 729 O O . SER A 1 96 ? -29.892 11.586 29.835 1.00 90.00 96 SER A O 1
ATOM 731 N N . LYS A 1 97 ? -29.253 9.622 28.948 1.00 88.50 97 LYS A N 1
ATOM 732 C CA . LYS A 1 97 ? -28.747 10.192 27.692 1.00 88.50 97 LYS A CA 1
ATOM 733 C C . LYS A 1 97 ? -29.820 10.187 26.611 1.00 88.50 97 LYS A C 1
ATOM 735 O O . LYS A 1 97 ? -30.010 11.190 25.932 1.00 88.50 97 LYS A O 1
ATOM 740 N N . ARG A 1 98 ? -30.475 9.039 26.406 1.00 85.75 98 ARG A N 1
ATOM 741 C CA . ARG A 1 98 ? -31.489 8.852 25.358 1.00 85.75 98 ARG A CA 1
ATOM 742 C C . ARG A 1 98 ? -32.325 7.593 25.602 1.00 85.75 98 ARG A C 1
ATOM 744 O O . ARG A 1 98 ? -31.783 6.569 26.011 1.00 85.75 98 ARG A O 1
ATOM 751 N N . VAL A 1 99 ? -33.612 7.659 25.257 1.00 84.38 99 VAL A N 1
ATOM 752 C CA . VAL A 1 99 ? -34.504 6.495 25.100 1.00 84.38 99 VAL A CA 1
ATOM 753 C C . VAL A 1 99 ? -34.392 5.940 23.672 1.00 84.38 99 VAL A C 1
ATOM 755 O O . VAL A 1 99 ? -34.354 6.695 22.698 1.00 84.38 99 VAL A O 1
ATOM 758 N N . MET A 1 100 ? -34.307 4.621 23.547 1.00 79.69 100 MET A N 1
ATOM 759 C CA . MET A 1 100 ? -34.158 3.874 22.298 1.00 79.69 100 MET A CA 1
ATOM 760 C C . MET A 1 100 ? -35.500 3.280 21.847 1.00 79.69 100 MET A C 1
ATOM 762 O O . MET A 1 100 ? -36.446 3.147 22.626 1.00 79.69 100 MET A O 1
ATOM 766 N N . SER A 1 101 ? -35.582 2.889 20.575 1.00 74.19 101 SER A N 1
ATOM 767 C CA . SER A 1 101 ? -36.695 2.076 20.076 1.00 74.19 101 SER A CA 1
ATOM 768 C C . SER A 1 101 ? -36.765 0.752 20.849 1.00 74.19 101 SER A C 1
ATOM 770 O O . SER A 1 101 ? -35.736 0.122 21.076 1.00 74.19 101 SER A O 1
ATOM 772 N N . GLY A 1 102 ? -37.965 0.331 21.257 1.00 73.81 102 GLY A N 1
ATOM 773 C CA . GLY A 1 102 ? -38.164 -0.905 22.032 1.00 73.81 102 GLY A CA 1
ATOM 774 C C . GLY A 1 102 ? -38.094 -0.748 23.558 1.00 73.81 102 GLY A C 1
ATOM 775 O O . GLY A 1 102 ? -38.054 -1.752 24.266 1.00 73.81 102 GLY A O 1
ATOM 776 N N . GLY A 1 103 ? -38.093 0.489 24.072 1.00 77.00 103 GLY A N 1
ATOM 777 C CA . GLY A 1 103 ? -38.203 0.773 25.511 1.00 77.00 103 GLY A CA 1
ATOM 778 C C . GLY A 1 103 ? -36.885 0.704 26.290 1.00 77.00 103 GLY A C 1
ATOM 779 O O . GLY A 1 103 ? -36.884 0.929 27.497 1.00 77.00 103 GLY A O 1
ATOM 780 N N . ALA A 1 104 ? -35.765 0.429 25.618 1.00 86.50 104 ALA A N 1
ATOM 781 C CA . ALA A 1 104 ? -34.435 0.512 26.215 1.00 86.50 104 ALA A CA 1
ATOM 782 C C . ALA A 1 104 ? -33.955 1.971 26.338 1.00 86.50 104 ALA A C 1
ATOM 784 O O . ALA A 1 104 ? -34.459 2.873 25.667 1.00 86.50 104 ALA A O 1
ATOM 785 N N . ARG A 1 105 ? -32.954 2.219 27.179 1.00 90.25 105 ARG A N 1
ATOM 786 C CA . ARG A 1 105 ? -32.406 3.545 27.478 1.00 90.25 105 ARG A CA 1
ATOM 787 C C . ARG A 1 105 ? -30.901 3.472 27.685 1.00 90.25 105 ARG A C 1
ATOM 789 O O . ARG A 1 105 ? -30.390 2.507 28.237 1.00 90.25 105 ARG A O 1
ATOM 796 N N . ILE A 1 106 ? -30.209 4.541 27.305 1.00 91.38 106 ILE A N 1
ATOM 797 C CA . ILE A 1 106 ? -28.789 4.723 27.601 1.00 91.38 106 ILE A CA 1
ATOM 798 C C . ILE A 1 106 ? -28.640 5.557 28.877 1.00 91.38 106 ILE A C 1
ATOM 800 O O . ILE A 1 106 ? -29.089 6.709 28.923 1.00 91.38 106 ILE A O 1
ATOM 804 N N . LEU A 1 107 ? -27.981 4.987 29.886 1.00 93.12 107 LEU A N 1
ATOM 805 C CA . LEU A 1 107 ? -27.548 5.679 31.100 1.00 93.12 107 LEU A CA 1
ATOM 806 C C . LEU A 1 107 ? -26.056 5.992 31.003 1.00 93.12 107 LEU A C 1
ATOM 808 O O . LEU A 1 107 ? -25.256 5.120 30.679 1.00 93.12 107 LEU A O 1
ATOM 812 N N . ARG A 1 108 ? -25.667 7.232 31.285 1.00 94.38 108 ARG A N 1
ATOM 813 C CA . ARG A 1 108 ? -24.270 7.668 31.289 1.00 94.38 108 ARG A CA 1
ATOM 814 C C . ARG A 1 108 ? -23.721 7.650 32.713 1.00 94.38 108 ARG A C 1
ATOM 816 O O . ARG A 1 108 ? -24.372 8.155 33.629 1.00 94.38 108 ARG A O 1
ATOM 823 N N . LEU A 1 109 ? -22.527 7.083 32.859 1.00 93.19 109 LEU A N 1
ATOM 824 C CA . LEU A 1 109 ? -21.751 7.057 34.098 1.00 93.19 109 LEU A CA 1
ATOM 825 C C . LEU A 1 109 ? -21.134 8.445 34.336 1.00 93.19 109 LEU A C 1
ATOM 827 O O . LEU A 1 109 ? -20.740 9.114 33.375 1.00 93.19 109 LEU A O 1
ATOM 831 N N . SER A 1 110 ? -21.045 8.892 35.591 1.00 89.94 110 SER A N 1
ATOM 832 C CA . SER A 1 110 ? -20.443 10.194 35.927 1.00 89.94 110 SER A CA 1
ATOM 833 C C . SER A 1 110 ? -18.946 10.254 35.631 1.00 89.94 110 SER A C 1
ATOM 835 O O . SER A 1 110 ? -18.425 11.310 35.280 1.00 89.94 110 SER A O 1
ATOM 837 N N . THR A 1 111 ? -18.265 9.116 35.747 1.00 89.12 111 THR A N 1
ATOM 838 C CA . THR A 1 111 ? -16.848 8.947 35.426 1.00 89.12 111 THR A CA 1
ATOM 839 C C . THR A 1 111 ? -16.667 7.707 34.553 1.00 89.12 111 THR A C 1
ATOM 841 O O . THR A 1 111 ? -17.421 6.743 34.702 1.00 89.12 111 THR A O 1
ATOM 844 N N . PRO A 1 112 ? -15.692 7.700 33.628 1.00 89.75 112 PRO A N 1
ATOM 845 C CA . PRO A 1 112 ? -15.336 6.484 32.911 1.00 89.75 112 PRO A CA 1
ATOM 846 C C . PRO A 1 112 ? -14.875 5.402 33.898 1.00 89.75 112 PRO A C 1
ATOM 848 O O . PRO A 1 112 ? -14.076 5.686 34.790 1.00 89.75 112 PRO A O 1
ATOM 851 N N . LEU A 1 113 ? -15.383 4.181 33.746 1.00 91.12 113 LEU A N 1
ATOM 852 C CA . LEU A 1 113 ? -15.084 3.041 34.612 1.00 91.12 113 LEU A CA 1
ATOM 853 C C . LEU A 1 113 ? -14.312 1.960 33.859 1.00 91.12 113 LEU A C 1
ATOM 855 O O . LEU A 1 113 ? -14.424 1.837 32.637 1.00 91.12 113 LEU A O 1
ATOM 859 N N . THR A 1 114 ? -13.565 1.134 34.591 1.00 89.31 114 THR A N 1
ATOM 860 C CA . THR A 1 114 ? -13.082 -0.132 34.033 1.00 89.31 114 THR A CA 1
ATOM 861 C C . THR A 1 114 ? -14.277 -1.026 33.7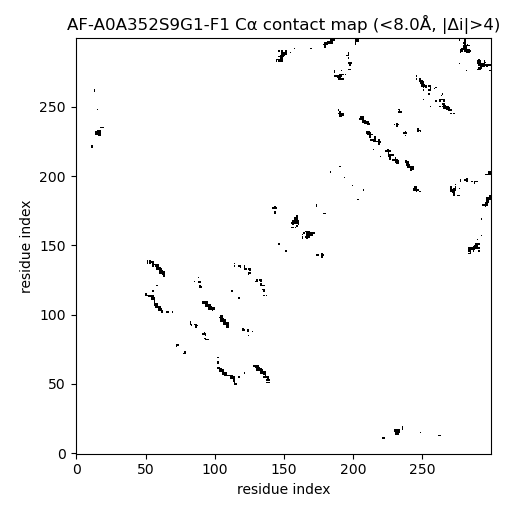01 1.00 89.31 114 THR A C 1
ATOM 863 O O . THR A 1 114 ? -15.373 -0.879 34.249 1.00 89.31 114 THR A O 1
ATOM 866 N N . ALA A 1 115 ? -14.088 -1.980 32.800 1.00 85.50 115 ALA A N 1
ATOM 867 C CA . ALA A 1 115 ? -15.158 -2.896 32.437 1.00 85.50 115 ALA A CA 1
ATOM 868 C C . ALA A 1 115 ? -15.604 -3.805 33.601 1.00 85.50 115 ALA A C 1
ATOM 870 O O . ALA A 1 115 ? -16.786 -4.144 33.666 1.00 85.50 115 ALA A O 1
ATOM 871 N N . SER A 1 116 ? -14.719 -4.138 34.550 1.00 89.38 116 SER A N 1
ATOM 872 C CA . SER A 1 116 ? -15.096 -4.837 35.787 1.00 89.38 116 SER A CA 1
ATOM 873 C C . SER A 1 116 ? -15.952 -3.961 36.701 1.00 89.38 116 SER A C 1
ATOM 875 O O . SER A 1 116 ? -16.982 -4.416 37.197 1.00 89.38 116 SER A O 1
ATOM 877 N N . ASP A 1 117 ? -15.589 -2.689 36.873 1.00 92.06 117 ASP A N 1
ATOM 878 C CA . ASP A 1 117 ? -16.355 -1.764 37.716 1.00 92.06 117 ASP A CA 1
ATOM 879 C C . ASP A 1 117 ? -17.726 -1.468 37.102 1.00 92.06 117 ASP A C 1
ATOM 881 O O . ASP A 1 117 ? -18.745 -1.485 37.794 1.00 92.06 117 ASP A O 1
ATOM 885 N N . ALA A 1 118 ? -17.781 -1.264 35.785 1.00 92.38 118 ALA A N 1
ATOM 886 C CA . ALA A 1 118 ? -19.035 -1.104 35.063 1.00 92.38 118 ALA A CA 1
ATOM 887 C C . ALA A 1 118 ? -19.912 -2.364 35.139 1.00 92.38 118 ALA A C 1
ATOM 889 O O . ALA A 1 118 ? -21.128 -2.248 35.300 1.00 92.38 118 ALA A O 1
ATOM 890 N N . ALA A 1 119 ? -19.317 -3.561 35.088 1.00 92.75 119 ALA A N 1
ATOM 891 C CA . ALA A 1 119 ? -20.043 -4.812 35.291 1.00 92.75 119 ALA A CA 1
ATOM 892 C C . ALA A 1 119 ? -20.619 -4.912 36.712 1.00 92.75 119 ALA A C 1
ATOM 894 O O . ALA A 1 119 ? -21.772 -5.315 36.871 1.00 92.75 119 ALA A O 1
ATOM 895 N N . ALA A 1 120 ? -19.877 -4.471 37.733 1.00 94.50 120 ALA A N 1
ATOM 896 C CA . ALA A 1 120 ? -20.372 -4.411 39.107 1.00 94.50 120 ALA A CA 1
ATOM 897 C C . ALA A 1 120 ? -21.539 -3.417 39.254 1.00 94.50 120 ALA A C 1
ATOM 899 O O . ALA A 1 120 ? -22.519 -3.701 39.943 1.00 94.50 120 ALA A O 1
ATOM 900 N N . VAL A 1 121 ? -21.481 -2.268 38.574 1.00 94.69 121 VAL A N 1
ATOM 901 C CA . VAL A 1 121 ? -22.591 -1.299 38.523 1.00 94.69 121 VAL A CA 1
ATOM 902 C C . VAL A 1 121 ? -23.814 -1.912 37.852 1.00 94.69 121 VAL A C 1
ATOM 904 O O . VAL A 1 121 ? -24.916 -1.839 38.396 1.00 94.69 121 VAL A O 1
ATOM 907 N N . ALA A 1 122 ? -23.623 -2.550 36.697 1.00 94.31 122 ALA A N 1
ATOM 908 C CA . ALA A 1 122 ? -24.686 -3.244 35.988 1.00 94.31 122 ALA A CA 1
ATOM 909 C C . ALA A 1 122 ? -25.321 -4.324 36.874 1.00 94.31 122 ALA A C 1
ATOM 911 O O . ALA A 1 122 ? -26.542 -4.414 36.954 1.00 94.31 122 ALA A O 1
ATOM 912 N N . GLN A 1 123 ? -24.516 -5.100 37.604 1.00 94.81 123 GLN A N 1
ATOM 913 C CA . GLN A 1 123 ? -25.001 -6.110 38.541 1.00 94.81 123 GLN A CA 1
ATOM 914 C C . GLN A 1 123 ? -25.827 -5.505 39.684 1.00 94.81 123 GLN A C 1
ATOM 916 O O . GLN A 1 123 ? -26.894 -6.036 39.988 1.00 94.81 123 GLN A O 1
ATOM 921 N N . ARG A 1 124 ? -25.396 -4.382 40.276 1.00 94.88 124 ARG A N 1
ATOM 922 C CA . ARG A 1 124 ? -26.183 -3.681 41.307 1.00 94.88 124 ARG A CA 1
ATOM 923 C C . ARG A 1 124 ? -27.533 -3.210 40.778 1.00 94.88 124 ARG A C 1
ATOM 925 O O . ARG A 1 124 ? -28.542 -3.378 41.454 1.00 94.88 124 ARG A O 1
ATOM 932 N N . LEU A 1 125 ? -27.569 -2.676 39.558 1.00 93.38 125 LEU A N 1
ATOM 933 C CA . LEU A 1 125 ? -28.824 -2.286 38.917 1.00 93.38 125 LEU A CA 1
ATOM 934 C C . LEU A 1 125 ? -29.720 -3.504 38.652 1.00 93.38 125 LEU A C 1
ATOM 936 O O . LEU A 1 125 ? -30.893 -3.464 39.014 1.00 93.38 125 LEU A O 1
ATOM 940 N N . ARG A 1 126 ? -29.183 -4.611 38.118 1.00 93.31 126 ARG A N 1
ATOM 941 C CA . ARG A 1 126 ? -29.939 -5.868 37.933 1.00 93.31 126 ARG A CA 1
ATOM 942 C C . ARG A 1 126 ? -30.520 -6.388 39.256 1.00 93.31 126 ARG A C 1
ATOM 944 O O . ARG A 1 126 ? -31.669 -6.816 39.285 1.00 93.31 126 ARG A O 1
ATOM 951 N N . ALA A 1 127 ? -29.770 -6.285 40.355 1.00 91.62 127 ALA A N 1
ATOM 952 C CA . ALA A 1 127 ? -30.197 -6.742 41.680 1.00 91.62 127 ALA A CA 1
ATOM 953 C C . ALA A 1 127 ? -31.408 -5.976 42.251 1.00 91.62 127 ALA A C 1
ATOM 955 O O . ALA A 1 127 ? -32.045 -6.460 43.182 1.00 91.62 127 ALA A O 1
ATOM 956 N N . THR A 1 128 ? -31.765 -4.813 41.692 1.00 89.12 128 THR A N 1
ATOM 957 C CA . THR A 1 128 ? -32.979 -4.077 42.093 1.00 89.12 128 THR A CA 1
ATOM 958 C C . THR A 1 128 ? -34.279 -4.750 41.644 1.00 89.12 128 THR A C 1
ATOM 960 O O . THR A 1 128 ? -35.344 -4.394 42.140 1.00 89.12 128 THR A O 1
ATOM 963 N N . GLY A 1 129 ? -34.221 -5.670 40.670 1.00 86.56 129 GLY A N 1
ATOM 964 C CA . GLY A 1 129 ? -35.402 -6.273 40.039 1.00 86.56 129 GLY A CA 1
ATOM 965 C C . GLY A 1 129 ? -36.186 -5.328 39.117 1.00 86.56 129 GLY A C 1
ATOM 966 O O . GLY A 1 129 ? -37.179 -5.739 38.522 1.00 86.56 129 GLY A O 1
ATOM 967 N N . ALA A 1 130 ? -35.743 -4.076 38.962 1.00 84.81 130 ALA A N 1
ATOM 968 C CA . ALA A 1 130 ? -36.428 -3.062 38.162 1.00 84.81 130 ALA A CA 1
ATOM 969 C C . ALA A 1 130 ? -36.153 -3.162 36.650 1.00 84.81 130 ALA A C 1
ATOM 971 O O . ALA A 1 130 ? -36.705 -2.375 35.882 1.00 84.81 130 ALA A O 1
ATOM 972 N N . PHE A 1 131 ? -35.293 -4.085 36.211 1.00 89.50 131 PHE A N 1
ATOM 973 C CA . PHE A 1 131 ? -34.814 -4.160 34.832 1.00 89.50 131 PHE A CA 1
ATOM 974 C C . PHE A 1 131 ? -34.973 -5.556 34.230 1.00 89.50 131 PHE A C 1
ATOM 976 O O . PHE A 1 131 ? -34.562 -6.539 34.847 1.00 89.50 131 PHE A O 1
ATOM 983 N N . ASP A 1 132 ? -35.479 -5.609 32.994 1.00 88.81 132 ASP A N 1
ATOM 984 C CA . ASP A 1 132 ? -35.443 -6.799 32.141 1.00 88.81 132 ASP A CA 1
ATOM 985 C C . ASP A 1 132 ? -33.979 -7.157 31.850 1.00 88.81 132 ASP A C 1
ATOM 987 O O . ASP A 1 132 ? -33.573 -8.315 31.918 1.00 88.81 132 ASP A O 1
ATOM 991 N N . TYR A 1 133 ? -33.174 -6.136 31.532 1.00 90.00 133 TYR A N 1
ATOM 992 C CA . TYR A 1 133 ? -31.728 -6.254 31.398 1.00 90.00 133 TYR A CA 1
ATOM 993 C C . TYR A 1 133 ? -31.019 -4.915 31.638 1.00 90.00 133 TYR A C 1
ATOM 995 O O . TYR A 1 133 ? -31.577 -3.829 31.461 1.00 90.00 133 TYR A O 1
ATOM 1003 N N . VAL A 1 134 ? -29.747 -5.012 32.013 1.00 93.62 134 VAL A N 1
ATOM 1004 C CA . VAL A 1 134 ? -28.803 -3.896 32.135 1.00 93.62 134 VAL A CA 1
ATOM 1005 C C . VAL A 1 134 ? -27.492 -4.385 31.563 1.00 93.62 134 VAL A C 1
ATOM 1007 O O . VAL A 1 134 ? -26.868 -5.217 32.197 1.00 93.62 134 VAL A O 1
ATOM 1010 N N . ASP A 1 135 ? -27.060 -3.895 30.413 1.00 92.06 135 ASP A N 1
ATOM 1011 C CA . ASP A 1 135 ? -25.799 -4.302 29.804 1.00 92.06 135 ASP A CA 1
ATOM 1012 C C . ASP A 1 135 ? -24.792 -3.166 29.756 1.00 92.06 135 ASP A C 1
ATOM 1014 O O . ASP A 1 135 ? -25.120 -1.982 29.646 1.00 92.06 135 ASP A O 1
ATOM 1018 N N . VAL A 1 136 ? -23.531 -3.561 29.877 1.00 92.19 136 VAL A N 1
ATOM 1019 C CA . VAL A 1 136 ? -22.396 -2.662 29.748 1.00 92.19 136 VAL A CA 1
ATOM 1020 C C . VAL A 1 136 ? -22.213 -2.350 28.267 1.00 92.19 136 VAL A C 1
ATOM 1022 O O . VAL A 1 136 ? -22.079 -3.261 27.453 1.00 92.19 136 VAL A O 1
ATOM 1025 N N . ASP A 1 137 ? -22.208 -1.065 27.914 1.00 88.50 137 ASP A N 1
ATOM 1026 C CA . ASP A 1 137 ? -21.966 -0.649 26.536 1.00 88.50 137 ASP A CA 1
ATOM 1027 C C . ASP A 1 137 ? -20.460 -0.583 26.279 1.00 88.50 137 ASP A C 1
ATOM 1029 O O . ASP A 1 137 ? -19.784 0.416 26.561 1.00 88.50 137 ASP A O 1
ATOM 1033 N N . TYR A 1 138 ? -19.921 -1.703 25.808 1.00 80.81 138 TYR A N 1
ATOM 1034 C CA . TYR A 1 138 ? -18.515 -1.814 25.472 1.00 80.81 138 TYR A CA 1
ATOM 1035 C C . TYR A 1 138 ? -18.213 -1.090 24.165 1.00 80.81 138 TYR A C 1
ATOM 1037 O O . TYR A 1 138 ? -18.791 -1.374 23.115 1.00 80.81 138 TYR A O 1
ATOM 1045 N N . ARG A 1 139 ? -17.204 -0.219 24.193 1.00 64.25 139 ARG A N 1
ATOM 1046 C CA . ARG A 1 139 ? -16.584 0.255 22.958 1.00 64.25 139 ARG A CA 1
ATOM 1047 C C . ARG A 1 139 ? -15.700 -0.862 22.408 1.00 64.25 139 ARG A C 1
ATOM 1049 O O . ARG A 1 139 ? -14.625 -1.125 22.939 1.00 64.25 139 ARG A O 1
ATOM 1056 N N . ILE A 1 140 ? -16.169 -1.515 21.353 1.00 56.47 140 ILE A N 1
ATOM 1057 C CA . ILE A 1 140 ? -15.404 -2.536 20.637 1.00 56.47 140 ILE A CA 1
ATOM 1058 C C . ILE A 1 140 ? -14.578 -1.837 19.552 1.00 56.47 140 ILE A C 1
ATOM 1060 O O . ILE A 1 140 ? -15.117 -1.083 18.742 1.00 56.47 140 ILE A O 1
ATOM 1064 N N . HIS A 1 141 ? -13.269 -2.081 19.547 1.00 52.44 141 HIS A N 1
ATOM 1065 C CA . HIS A 1 141 ? -12.397 -1.761 18.419 1.00 52.44 141 HIS A CA 1
ATOM 1066 C C . HIS A 1 141 ? -12.292 -2.997 17.522 1.00 52.44 141 HIS A C 1
ATOM 1068 O O . HIS A 1 141 ? -12.258 -4.122 18.022 1.00 52.44 141 HIS A O 1
ATOM 1074 N N . VAL A 1 142 ? -12.257 -2.804 16.203 1.00 49.00 142 VAL A N 1
ATOM 1075 C CA . VAL A 1 142 ? -12.000 -3.905 15.265 1.00 49.00 142 VAL A CA 1
ATOM 1076 C C . VAL A 1 142 ? -10.614 -4.469 15.585 1.00 49.00 142 VAL A C 1
ATOM 1078 O O . VAL A 1 142 ? -9.639 -3.719 15.606 1.00 49.00 142 VAL A O 1
ATOM 1081 N N . ALA A 1 143 ? -10.528 -5.770 15.874 1.00 52.12 143 ALA A N 1
ATOM 1082 C CA . ALA A 1 143 ? -9.246 -6.445 16.046 1.00 52.12 143 ALA A CA 1
ATOM 1083 C C . ALA A 1 143 ? -8.491 -6.364 14.711 1.00 52.12 143 ALA A C 1
ATOM 1085 O O . ALA A 1 143 ? -8.976 -6.866 13.698 1.00 52.12 143 ALA A O 1
ATOM 1086 N N . GLY A 1 144 ? -7.359 -5.658 14.689 1.00 55.00 144 GLY A N 1
ATOM 1087 C CA . GLY A 1 144 ? -6.545 -5.533 13.483 1.00 55.00 144 GLY A CA 1
ATOM 1088 C C . GLY A 1 144 ? -6.010 -6.888 13.027 1.00 55.00 144 GLY A C 1
ATOM 1089 O O . GLY A 1 144 ? -5.776 -7.774 13.847 1.00 55.00 144 GLY A O 1
ATOM 1090 N N . VAL A 1 145 ? -5.815 -7.046 11.715 1.00 58.16 145 VAL A N 1
ATOM 1091 C CA . VAL A 1 145 ? -5.063 -8.183 11.162 1.00 58.16 145 VAL A CA 1
ATOM 1092 C C . VAL A 1 145 ? -3.678 -8.173 11.807 1.00 58.16 145 VAL A C 1
ATOM 1094 O O . VAL A 1 145 ? -3.006 -7.139 11.778 1.00 58.16 145 VAL A O 1
ATOM 1097 N N . ALA A 1 146 ? -3.283 -9.291 12.421 1.00 61.84 146 ALA A N 1
ATOM 1098 C CA . ALA A 1 146 ? -1.961 -9.430 13.014 1.00 61.84 146 ALA A CA 1
ATOM 1099 C C . ALA A 1 146 ? -0.903 -9.226 11.924 1.00 61.84 146 ALA A C 1
ATOM 1101 O O . ALA A 1 146 ? -0.974 -9.850 10.870 1.00 61.84 146 ALA A O 1
ATOM 1102 N N . ALA A 1 147 ? 0.052 -8.337 12.174 1.00 69.00 147 ALA A N 1
ATOM 1103 C CA . ALA A 1 147 ? 1.166 -8.112 11.269 1.00 69.00 147 ALA A CA 1
ATOM 1104 C C . ALA A 1 147 ? 2.206 -9.217 11.532 1.00 69.00 147 ALA A C 1
ATOM 1106 O O . ALA A 1 147 ? 2.985 -9.134 12.482 1.00 69.00 147 ALA A O 1
ATOM 1107 N N . ASN A 1 148 ? 2.100 -10.314 10.781 1.00 85.56 148 ASN A N 1
ATOM 1108 C CA . ASN A 1 148 ? 2.957 -11.503 10.869 1.00 85.56 148 ASN A CA 1
ATOM 1109 C C . ASN A 1 148 ? 3.926 -11.612 9.677 1.00 85.56 148 ASN A C 1
ATOM 1111 O O . ASN A 1 148 ? 4.523 -12.667 9.475 1.00 85.56 148 ASN A O 1
ATOM 1115 N N . ASP A 1 149 ? 4.048 -10.540 8.895 1.00 93.81 149 ASP A N 1
ATOM 1116 C CA . ASP A 1 149 ? 4.865 -10.447 7.687 1.00 93.81 149 ASP A CA 1
ATOM 1117 C C . ASP A 1 149 ? 6.349 -10.672 8.023 1.00 93.81 149 ASP A C 1
ATOM 1119 O O . ASP A 1 149 ? 6.873 -10.124 9.002 1.00 93.81 149 ASP A O 1
ATOM 1123 N N . THR A 1 150 ? 7.030 -11.497 7.222 1.00 95.69 150 THR A N 1
ATOM 1124 C CA . THR A 1 150 ? 8.350 -12.068 7.565 1.00 95.69 150 THR A CA 1
ATOM 1125 C C . THR A 1 150 ? 9.410 -10.993 7.838 1.00 95.69 150 THR A C 1
ATOM 1127 O O . THR A 1 150 ? 10.228 -11.132 8.752 1.00 95.69 150 THR A O 1
ATOM 1130 N N . TYR A 1 151 ? 9.386 -9.899 7.077 1.00 95.50 151 TYR A N 1
ATOM 1131 C CA . TYR A 1 151 ? 10.366 -8.815 7.144 1.00 95.50 151 TYR A CA 1
ATOM 1132 C C . TYR A 1 151 ? 9.826 -7.532 7.784 1.00 95.50 151 TYR A C 1
ATOM 1134 O O . TYR A 1 151 ? 10.518 -6.513 7.774 1.00 95.50 151 TYR A O 1
ATOM 1142 N N . LEU A 1 152 ? 8.646 -7.565 8.416 1.00 92.38 152 LEU A N 1
ATOM 1143 C CA . LEU A 1 152 ? 8.062 -6.389 9.074 1.00 92.38 152 LEU A CA 1
ATOM 1144 C C . LEU A 1 152 ? 9.007 -5.749 10.097 1.00 92.38 152 LEU A C 1
ATOM 1146 O O . LEU A 1 152 ? 9.095 -4.528 10.200 1.00 92.38 152 LEU A O 1
ATOM 1150 N N . SER A 1 153 ? 9.744 -6.574 10.844 1.00 91.12 153 SER A N 1
ATOM 1151 C CA . SER A 1 153 ? 10.705 -6.114 11.854 1.00 91.12 153 SER A CA 1
ATOM 1152 C C . SER A 1 153 ? 11.868 -5.304 11.270 1.00 91.12 153 SER A C 1
ATOM 1154 O O . SER A 1 153 ? 12.518 -4.560 12.002 1.00 91.12 153 SER A O 1
ATOM 1156 N N . GLN A 1 154 ? 12.118 -5.416 9.962 1.00 94.69 154 GLN A N 1
ATOM 1157 C CA . GLN A 1 154 ? 13.154 -4.672 9.245 1.00 94.69 154 GLN A CA 1
ATOM 1158 C C . GLN A 1 154 ? 12.637 -3.329 8.701 1.00 94.69 154 GLN A C 1
ATOM 1160 O O . GLN A 1 154 ? 13.432 -2.452 8.361 1.00 94.69 154 GLN A O 1
ATOM 1165 N N . GLN A 1 155 ? 11.317 -3.120 8.666 1.00 95.00 155 GLN A N 1
ATOM 1166 C CA . GLN A 1 155 ? 10.684 -1.900 8.161 1.00 95.00 155 GLN A CA 1
ATOM 1167 C C . GLN A 1 155 ? 10.629 -0.799 9.228 1.00 95.00 155 GLN A C 1
ATOM 1169 O O . GLN A 1 155 ? 9.562 -0.366 9.673 1.00 95.00 155 GLN A O 1
ATOM 1174 N N . TRP A 1 156 ? 11.804 -0.312 9.633 1.00 94.88 156 TRP A N 1
ATOM 1175 C CA . TRP A 1 156 ? 11.955 0.764 10.624 1.00 94.88 156 TRP A CA 1
ATOM 1176 C C . TRP A 1 156 ? 11.140 2.022 10.279 1.00 94.88 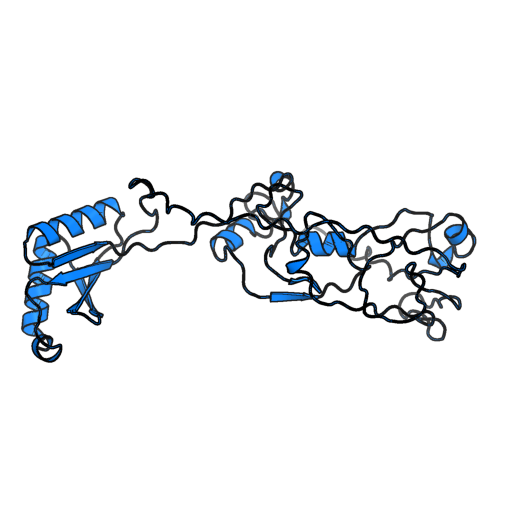156 TRP A C 1
ATOM 1178 O O . TRP A 1 156 ? 10.704 2.753 11.167 1.00 94.88 156 TRP A O 1
ATOM 1188 N N . ASN A 1 157 ? 10.908 2.264 8.988 1.00 94.81 157 ASN A N 1
ATOM 1189 C CA . ASN A 1 157 ? 10.151 3.395 8.464 1.00 94.81 157 ASN A CA 1
ATOM 1190 C C . ASN A 1 157 ? 8.667 3.369 8.874 1.00 94.81 157 ASN A C 1
ATOM 1192 O O . ASN A 1 157 ? 8.029 4.420 8.895 1.00 94.81 157 ASN A O 1
ATOM 1196 N N . LEU A 1 158 ? 8.115 2.203 9.230 1.00 93.75 158 LEU A N 1
ATOM 1197 C CA . LEU A 1 158 ? 6.729 2.068 9.695 1.00 93.75 158 LEU A CA 1
ATOM 1198 C C . LEU A 1 158 ? 6.567 2.367 11.192 1.00 93.75 158 LEU A C 1
ATOM 1200 O O . LEU A 1 158 ? 5.463 2.675 11.648 1.00 93.75 158 LEU A O 1
ATOM 1204 N N . SER A 1 159 ? 7.655 2.288 11.955 1.00 90.75 159 SER A N 1
ATOM 1205 C CA . SER A 1 159 ? 7.670 2.478 13.404 1.00 90.75 159 SER A CA 1
ATOM 1206 C C . SER A 1 159 ? 7.392 3.933 13.814 1.00 90.75 159 SER A C 1
ATOM 1208 O O . SER A 1 159 ? 7.579 4.860 13.019 1.00 90.75 159 SER A O 1
ATOM 1210 N N . PRO A 1 160 ? 6.971 4.184 15.069 1.00 90.50 160 PRO A N 1
ATOM 1211 C CA . PRO A 1 160 ? 6.864 5.541 15.586 1.00 90.50 160 PRO A CA 1
ATOM 1212 C C . PRO A 1 160 ? 8.234 6.211 15.682 1.00 90.50 160 PRO A C 1
ATOM 1214 O O . PRO A 1 160 ? 9.231 5.576 16.051 1.00 90.50 160 PRO A O 1
ATOM 1217 N N . ALA A 1 161 ? 8.251 7.530 15.469 1.00 91.38 161 ALA A N 1
ATOM 1218 C CA . ALA A 1 161 ? 9.450 8.366 15.543 1.00 91.38 161 ALA A CA 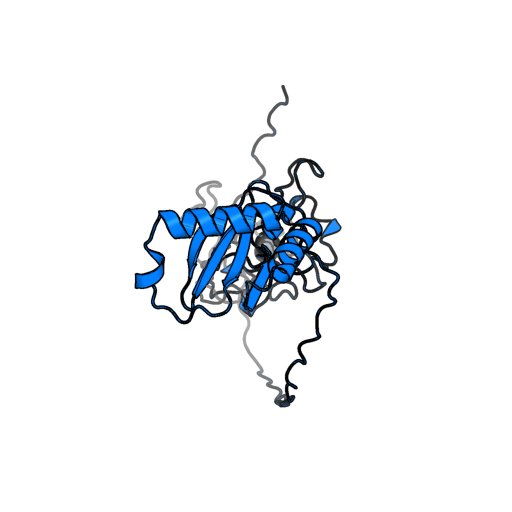1
ATOM 1219 C C . ALA A 1 161 ? 10.213 8.258 16.882 1.00 91.38 161 ALA A C 1
ATOM 1221 O O . ALA A 1 161 ? 11.416 8.509 16.934 1.00 91.38 161 ALA A O 1
ATOM 1222 N N . THR A 1 162 ? 9.523 7.872 17.963 1.00 91.06 162 THR A N 1
ATOM 1223 C CA . THR A 1 162 ? 10.100 7.633 19.298 1.00 91.06 162 THR A CA 1
ATOM 1224 C C . THR A 1 162 ? 10.984 6.388 19.362 1.00 91.06 162 THR A C 1
ATOM 1226 O O . THR A 1 162 ? 11.901 6.340 20.176 1.00 91.06 162 THR A O 1
ATOM 1229 N N . SER A 1 163 ? 10.720 5.394 18.514 1.00 89.31 163 SER A N 1
ATOM 1230 C CA . SER A 1 163 ? 11.484 4.141 18.429 1.00 89.31 163 SER A CA 1
ATOM 1231 C C . SER A 1 163 ? 12.442 4.107 17.238 1.00 89.31 163 SER A C 1
ATOM 1233 O O . SER A 1 163 ? 13.468 3.435 17.282 1.00 89.31 163 SER A O 1
ATOM 1235 N N . SER A 1 164 ? 12.139 4.845 16.170 1.00 92.56 164 SER A N 1
ATOM 1236 C CA . SER A 1 164 ? 12.979 4.950 14.977 1.00 92.56 164 SER A CA 1
ATOM 1237 C C . SER A 1 164 ? 12.901 6.374 14.449 1.00 92.56 164 SER A C 1
ATOM 1239 O O . SER A 1 164 ? 11.862 6.803 13.953 1.00 92.56 164 SER A O 1
ATOM 1241 N N . ARG A 1 165 ? 13.991 7.140 14.573 1.00 93.94 165 ARG A N 1
ATOM 1242 C CA . ARG A 1 165 ? 14.036 8.521 14.073 1.00 93.94 165 ARG A CA 1
ATOM 1243 C C . ARG A 1 165 ? 13.722 8.525 12.569 1.00 93.94 165 ARG A C 1
ATOM 1245 O O . ARG A 1 165 ? 14.373 7.818 11.814 1.00 93.94 165 ARG A O 1
ATOM 1252 N N . GLY A 1 166 ? 12.751 9.339 12.152 1.00 92.31 166 GLY A N 1
ATOM 1253 C CA . GLY A 1 166 ? 12.277 9.392 10.761 1.00 92.31 166 GLY A CA 1
ATOM 1254 C C . GLY A 1 166 ? 11.170 8.386 10.422 1.00 92.31 166 GLY A C 1
ATOM 1255 O O . GLY A 1 166 ? 10.678 8.402 9.300 1.00 92.31 166 GLY A O 1
ATOM 1256 N N . GLY A 1 167 ? 10.758 7.540 11.371 1.00 94.69 167 GLY A N 1
ATOM 1257 C CA . GLY A 1 167 ? 9.613 6.648 11.212 1.00 94.69 167 GLY A CA 1
ATOM 1258 C C . GLY A 1 167 ? 8.288 7.409 11.118 1.00 94.69 167 GLY A C 1
ATOM 1259 O O . GLY A 1 167 ? 8.098 8.441 11.769 1.00 94.69 167 GLY A O 1
ATOM 1260 N N . ALA A 1 168 ? 7.373 6.889 10.302 1.00 93.69 168 ALA A N 1
ATOM 1261 C CA . ALA A 1 168 ? 6.111 7.538 9.957 1.00 93.69 168 ALA A CA 1
ATOM 1262 C C . ALA A 1 168 ? 4.944 7.201 10.909 1.00 93.69 168 ALA A C 1
ATOM 1264 O O . ALA A 1 168 ? 3.830 7.673 10.690 1.00 93.69 168 ALA A O 1
ATOM 1265 N N . ASP A 1 169 ? 5.181 6.405 11.961 1.00 92.88 169 ASP A N 1
ATOM 1266 C CA . ASP A 1 169 ? 4.159 5.971 12.932 1.00 92.88 169 ASP A CA 1
ATOM 1267 C C . ASP A 1 169 ? 2.935 5.287 12.283 1.00 92.88 169 ASP A C 1
ATOM 1269 O O . ASP A 1 169 ? 1.773 5.465 12.665 1.00 92.88 169 ASP A O 1
ATOM 1273 N N . VAL A 1 170 ? 3.209 4.466 11.267 1.00 91.25 170 VAL A N 1
ATOM 1274 C CA . VAL A 1 170 ? 2.194 3.728 10.505 1.00 91.25 170 VAL A CA 1
ATOM 1275 C C . VAL A 1 170 ? 1.536 2.654 11.372 1.00 91.25 170 VAL A C 1
ATOM 1277 O O . VAL A 1 170 ? 0.331 2.419 11.259 1.00 91.25 170 VAL A O 1
ATOM 1280 N N . LEU A 1 171 ? 2.282 2.050 12.304 1.00 87.94 171 LEU A N 1
ATOM 1281 C CA . LEU A 1 171 ? 1.747 1.044 13.229 1.00 87.94 171 LEU A CA 1
ATOM 1282 C C . LEU A 1 171 ? 0.559 1.584 14.045 1.00 87.94 171 LEU A C 1
ATOM 1284 O O . LEU A 1 171 ? -0.460 0.904 14.187 1.00 87.94 171 LEU A O 1
ATOM 1288 N N . ALA A 1 172 ? 0.638 2.827 14.535 1.00 86.38 172 ALA A N 1
ATOM 1289 C CA . ALA A 1 172 ? -0.470 3.461 15.245 1.00 86.38 172 ALA A CA 1
ATOM 1290 C C . ALA A 1 172 ? -1.611 3.886 14.301 1.00 86.38 172 ALA A C 1
ATOM 1292 O O . ALA A 1 172 ? -2.771 3.955 14.721 1.00 86.38 172 ALA A O 1
ATOM 1293 N N . ALA A 1 173 ? -1.318 4.179 13.031 1.00 87.38 173 ALA A N 1
ATOM 1294 C CA . ALA A 1 173 ? -2.340 4.459 12.023 1.00 87.38 173 ALA A CA 1
ATOM 1295 C C . ALA A 1 173 ? -3.179 3.208 11.711 1.00 87.38 173 ALA A C 1
ATOM 1297 O O . ALA A 1 173 ? -4.409 3.285 11.689 1.00 87.38 173 ALA A O 1
ATOM 1298 N N . TRP A 1 174 ? -2.551 2.038 11.578 1.00 86.25 174 TRP A N 1
ATOM 1299 C CA . TRP A 1 174 ? -3.252 0.767 11.376 1.00 86.25 174 TRP A CA 1
ATOM 1300 C C . TRP A 1 174 ? -4.192 0.406 12.524 1.00 86.25 174 TRP A C 1
ATOM 1302 O O . TRP A 1 174 ? -5.272 -0.120 12.280 1.00 86.25 174 TRP A O 1
ATOM 1312 N N . GLN A 1 175 ? -3.840 0.728 13.770 1.00 83.00 175 GLN A N 1
ATOM 1313 C CA . GLN A 1 175 ? -4.739 0.513 14.912 1.00 83.00 175 GLN A CA 1
ATOM 1314 C C . GLN A 1 175 ? -6.003 1.381 14.837 1.00 83.00 175 GLN A C 1
ATOM 1316 O O . GLN A 1 175 ? -7.063 0.983 15.319 1.00 83.00 175 GLN A O 1
ATOM 1321 N N . ARG A 1 176 ? -5.905 2.569 14.227 1.00 82.69 176 ARG A N 1
ATOM 1322 C CA . ARG A 1 176 ? -7.039 3.486 14.040 1.00 82.69 176 ARG A CA 1
ATOM 1323 C C . ARG A 1 176 ? -7.874 3.133 12.812 1.00 82.69 176 ARG A C 1
ATOM 1325 O O . ARG A 1 176 ? -9.089 3.299 12.856 1.00 82.69 176 ARG A O 1
ATOM 1332 N N . MET A 1 177 ? -7.234 2.639 11.751 1.00 78.56 177 MET A N 1
ATOM 1333 C CA . MET A 1 177 ? -7.858 2.273 10.474 1.00 78.56 177 MET A CA 1
ATOM 1334 C C . MET A 1 177 ? -7.437 0.855 10.040 1.00 78.56 177 MET A C 1
ATOM 1336 O O . MET A 1 177 ? -6.633 0.705 9.118 1.00 78.56 177 MET A O 1
ATOM 1340 N N . PRO A 1 178 ? -7.978 -0.207 10.669 1.00 72.88 178 PRO A N 1
ATOM 1341 C CA . PRO A 1 178 ? -7.455 -1.570 10.520 1.00 72.88 178 PRO A CA 1
ATOM 1342 C C . PRO A 1 178 ? -7.553 -2.150 9.114 1.00 72.88 178 PRO A C 1
ATOM 1344 O O . PRO A 1 178 ? -6.693 -2.942 8.737 1.00 72.88 178 PRO A O 1
ATOM 1347 N N . THR A 1 179 ? -8.570 -1.744 8.356 1.00 71.81 179 THR A N 1
ATOM 1348 C CA . THR A 1 179 ? -8.843 -2.183 6.980 1.00 71.81 179 THR A CA 1
ATOM 1349 C C . THR A 1 179 ? -8.515 -1.112 5.939 1.00 71.81 179 THR A C 1
ATOM 1351 O O . THR A 1 179 ? -8.726 -1.337 4.754 1.00 71.81 179 THR A O 1
ATOM 1354 N N . GLY A 1 180 ? -8.048 0.072 6.359 1.00 67.62 180 GLY A N 1
ATOM 1355 C CA . GLY A 1 180 ? -7.950 1.244 5.483 1.00 67.62 180 GLY A CA 1
ATOM 1356 C C . GLY A 1 180 ? -9.307 1.712 4.929 1.00 67.62 180 GLY A C 1
ATOM 1357 O O . GLY A 1 180 ? -10.365 1.182 5.277 1.00 67.62 180 GLY A O 1
ATOM 1358 N N . GLY A 1 181 ? -9.275 2.751 4.092 1.00 64.75 181 GLY A N 1
ATOM 1359 C CA . GLY A 1 181 ? -10.399 3.151 3.238 1.00 64.75 181 GLY A CA 1
ATOM 1360 C C . GLY A 1 181 ? -10.179 2.679 1.799 1.00 64.75 181 GLY A C 1
ATOM 1361 O O . GLY A 1 181 ? -9.048 2.388 1.416 1.00 64.75 181 GLY A O 1
ATOM 1362 N N . SER A 1 182 ? -11.240 2.621 0.987 1.00 73.25 182 SER A N 1
ATOM 1363 C CA . SER A 1 182 ? -11.133 2.301 -0.444 1.00 73.25 182 SER A CA 1
ATOM 1364 C C . SER A 1 182 ? -10.459 3.445 -1.203 1.00 73.25 182 SER A C 1
ATOM 1366 O O . SER A 1 182 ? -11.123 4.351 -1.700 1.00 73.25 182 SER A O 1
ATOM 1368 N N . VAL A 1 183 ? -9.131 3.407 -1.270 1.00 90.19 183 VAL A N 1
ATOM 1369 C CA . VAL A 1 183 ? -8.302 4.353 -2.024 1.00 90.19 183 VAL A CA 1
ATOM 1370 C C . VAL A 1 183 ? -7.598 3.595 -3.144 1.00 90.19 183 VAL A C 1
ATOM 1372 O O . VAL A 1 183 ? -7.140 2.470 -2.945 1.00 90.19 183 VAL A O 1
ATOM 1375 N N . THR A 1 184 ? -7.535 4.212 -4.322 1.00 93.06 184 THR A N 1
ATOM 1376 C CA . THR A 1 184 ? -6.686 3.756 -5.428 1.00 93.06 184 THR A CA 1
ATOM 1377 C C . THR A 1 184 ? -5.515 4.721 -5.548 1.00 93.06 184 THR A C 1
ATOM 1379 O O . THR A 1 184 ? -5.731 5.933 -5.559 1.00 93.06 184 THR A O 1
ATOM 1382 N N . VAL A 1 185 ? -4.296 4.193 -5.598 1.00 95.19 185 VAL A N 1
ATOM 1383 C CA . VAL A 1 185 ? -3.057 4.958 -5.757 1.00 95.19 185 VAL A CA 1
ATOM 1384 C C . VAL A 1 185 ? -2.460 4.599 -7.110 1.00 95.19 185 VAL A C 1
ATOM 1386 O O . VAL A 1 185 ? -2.214 3.425 -7.363 1.00 95.19 185 VAL A O 1
ATOM 1389 N N . ALA A 1 186 ? -2.253 5.598 -7.967 1.00 96.69 186 ALA A N 1
ATOM 1390 C CA . ALA A 1 186 ? -1.564 5.409 -9.238 1.00 96.69 186 ALA A CA 1
ATOM 1391 C C . ALA A 1 186 ? -0.048 5.534 -9.037 1.00 96.69 186 ALA A C 1
ATOM 1393 O O . ALA A 1 186 ? 0.411 6.509 -8.434 1.00 96.69 186 ALA A O 1
ATOM 1394 N N . VAL A 1 187 ? 0.711 4.565 -9.542 1.00 97.00 187 VAL A N 1
ATOM 1395 C CA . VAL A 1 187 ? 2.174 4.526 -9.498 1.00 97.00 187 VAL A CA 1
ATOM 1396 C C . VAL A 1 187 ? 2.699 4.738 -10.915 1.00 97.00 187 VAL A C 1
ATOM 1398 O O . VAL A 1 187 ? 2.657 3.848 -11.754 1.00 97.00 187 VAL A O 1
ATOM 1401 N N . VAL A 1 188 ? 3.187 5.950 -11.189 1.00 96.88 188 VAL A N 1
ATOM 1402 C CA . VAL A 1 188 ? 3.802 6.290 -12.481 1.00 96.88 188 VAL A CA 1
ATOM 1403 C C . VAL A 1 188 ? 5.283 5.939 -12.413 1.00 96.88 188 VAL A C 1
ATOM 1405 O O . VAL A 1 188 ? 6.088 6.730 -11.925 1.00 96.88 188 VAL A O 1
ATOM 1408 N N . ASP A 1 189 ? 5.619 4.732 -12.855 1.00 96.44 189 ASP A N 1
ATOM 1409 C CA . ASP A 1 189 ? 6.955 4.153 -12.721 1.00 96.44 189 ASP A CA 1
ATOM 1410 C C . ASP A 1 189 ? 7.246 3.170 -13.876 1.00 96.44 189 ASP A C 1
ATOM 1412 O O . ASP A 1 189 ? 6.582 3.204 -14.907 1.00 96.44 189 ASP A O 1
ATOM 1416 N N . THR A 1 190 ? 8.238 2.299 -13.704 1.00 94.00 190 THR A N 1
ATOM 1417 C CA . THR A 1 190 ? 8.701 1.253 -14.640 1.00 94.00 190 THR A CA 1
ATOM 1418 C C . THR A 1 190 ? 7.671 0.163 -14.958 1.00 94.00 190 THR A C 1
ATOM 1420 O O . THR A 1 190 ? 7.875 -0.611 -15.887 1.00 94.00 190 THR A O 1
ATOM 1423 N N . GLY A 1 191 ? 6.557 0.122 -14.226 1.00 94.88 191 GLY A N 1
ATOM 1424 C CA . GLY A 1 191 ? 5.511 -0.888 -14.355 1.00 94.88 191 GLY A CA 1
ATOM 1425 C C . GLY A 1 191 ? 5.396 -1.756 -13.106 1.00 94.88 191 GLY A C 1
ATOM 1426 O O . GLY A 1 191 ? 5.930 -1.438 -12.038 1.00 94.88 191 GLY A O 1
ATOM 1427 N N . ILE A 1 192 ? 4.666 -2.862 -13.228 1.00 95.88 192 ILE A N 1
ATOM 1428 C CA . ILE A 1 192 ? 4.417 -3.791 -12.124 1.00 95.88 192 ILE A CA 1
ATOM 1429 C C . ILE A 1 192 ? 4.630 -5.242 -12.551 1.00 95.88 192 ILE A C 1
ATOM 1431 O O . ILE A 1 192 ? 4.276 -5.635 -13.656 1.00 95.88 192 ILE A O 1
ATOM 1435 N N . THR A 1 193 ? 5.193 -6.065 -11.670 1.00 94.94 193 THR A N 1
ATOM 1436 C CA . THR A 1 193 ? 5.305 -7.513 -11.883 1.00 94.94 193 THR A CA 1
ATOM 1437 C C . THR A 1 193 ? 4.324 -8.282 -11.001 1.00 94.94 193 THR A C 1
ATOM 1439 O O . THR A 1 193 ? 3.864 -7.793 -9.964 1.00 94.94 193 THR A O 1
ATOM 1442 N N . ALA A 1 194 ? 4.017 -9.518 -11.392 1.00 94.38 194 ALA A N 1
ATOM 1443 C CA . ALA A 1 194 ? 3.243 -10.433 -10.567 1.00 94.38 194 ALA A CA 1
ATOM 1444 C C . ALA A 1 194 ? 4.089 -10.879 -9.362 1.00 94.38 194 ALA A C 1
ATOM 1446 O O . ALA A 1 194 ? 4.916 -11.783 -9.465 1.00 94.38 194 ALA A O 1
ATOM 1447 N N . HIS A 1 195 ? 3.883 -10.229 -8.217 1.00 96.25 195 HIS A N 1
ATOM 1448 C CA . HIS A 1 195 ? 4.608 -10.500 -6.979 1.00 96.25 195 HIS A CA 1
ATOM 1449 C C . HIS A 1 195 ? 3.674 -11.110 -5.928 1.00 96.25 195 HIS A C 1
ATOM 1451 O O . HIS A 1 195 ? 2.581 -10.600 -5.709 1.00 96.25 195 HIS A O 1
ATOM 1457 N N . GLU A 1 196 ? 4.104 -12.169 -5.237 1.00 95.69 196 GLU A N 1
ATOM 1458 C CA . GLU A 1 196 ? 3.269 -12.911 -4.270 1.00 95.69 196 GLU A CA 1
ATOM 1459 C C . GLU A 1 196 ? 2.768 -12.060 -3.093 1.00 95.69 196 GLU A C 1
ATOM 1461 O O . GLU A 1 196 ? 1.702 -12.308 -2.532 1.00 95.69 196 GLU A O 1
ATOM 1466 N N . ASP A 1 197 ? 3.532 -11.026 -2.747 1.00 95.44 197 ASP A N 1
ATOM 1467 C CA . ASP A 1 197 ? 3.196 -10.098 -1.669 1.00 95.44 197 ASP A CA 1
ATOM 1468 C C . ASP A 1 197 ? 2.254 -8.958 -2.112 1.00 95.44 197 ASP A C 1
ATOM 1470 O O . ASP A 1 197 ? 1.749 -8.178 -1.299 1.00 95.44 197 ASP A O 1
ATOM 1474 N N . LEU A 1 198 ? 1.967 -8.870 -3.415 1.00 95.00 198 LEU A N 1
ATOM 1475 C CA . LEU A 1 198 ? 0.988 -7.959 -3.998 1.00 95.00 198 LEU A CA 1
ATOM 1476 C C . LEU A 1 198 ? -0.262 -8.747 -4.399 1.00 95.00 198 LEU A C 1
ATOM 1478 O O . LEU A 1 198 ? -0.255 -9.574 -5.305 1.00 95.00 198 LEU A O 1
ATOM 1482 N N . ASP A 1 199 ? -1.372 -8.469 -3.724 1.00 92.69 199 ASP A N 1
ATOM 1483 C CA . ASP A 1 199 ? -2.651 -9.102 -4.031 1.00 92.69 199 ASP A CA 1
ATOM 1484 C C . ASP A 1 199 ? -3.172 -8.635 -5.399 1.00 92.69 199 ASP A C 1
ATOM 1486 O O . ASP A 1 199 ? -3.583 -7.482 -5.568 1.00 92.69 199 ASP A O 1
ATOM 1490 N N . ALA A 1 200 ? -3.202 -9.556 -6.363 1.00 92.75 200 ALA A N 1
ATOM 1491 C CA . ALA A 1 200 ? -3.662 -9.302 -7.724 1.00 92.75 200 ALA A CA 1
ATOM 1492 C C . ALA A 1 200 ? -5.099 -8.750 -7.789 1.00 92.75 200 ALA A C 1
ATOM 1494 O O . ALA A 1 200 ? -5.422 -7.994 -8.702 1.00 92.75 200 ALA A O 1
ATOM 1495 N N . SER A 1 201 ? -5.964 -9.055 -6.811 1.00 92.44 201 SER A N 1
ATOM 1496 C CA . SER A 1 201 ? -7.332 -8.511 -6.764 1.00 92.44 201 SER A CA 1
ATOM 1497 C C . SER A 1 201 ? -7.376 -7.010 -6.448 1.00 92.44 201 SER A C 1
ATOM 1499 O O . SER A 1 201 ? -8.378 -6.337 -6.715 1.00 92.44 201 SER A O 1
ATOM 1501 N N . ARG A 1 202 ? -6.283 -6.471 -5.897 1.00 92.00 202 ARG A N 1
ATOM 1502 C CA . ARG A 1 202 ? -6.113 -5.050 -5.579 1.00 92.00 202 ARG A CA 1
ATOM 1503 C C . ARG A 1 202 ? -5.377 -4.288 -6.676 1.00 92.00 202 ARG A C 1
ATOM 1505 O O . ARG A 1 202 ? -5.327 -3.062 -6.610 1.00 92.00 202 ARG A O 1
ATOM 1512 N N . LEU A 1 203 ? -4.888 -4.961 -7.711 1.00 92.62 203 LEU A N 1
ATOM 1513 C CA . LEU A 1 203 ? -4.366 -4.289 -8.894 1.00 92.62 203 LEU A CA 1
ATOM 1514 C C . LEU A 1 203 ? -5.547 -3.795 -9.743 1.00 92.62 203 LEU A C 1
ATOM 1516 O O . LEU A 1 203 ? -6.440 -4.545 -10.141 1.00 92.62 203 LEU A O 1
ATOM 1520 N N . ALA A 1 204 ? -5.632 -2.482 -9.913 1.00 91.44 204 ALA A N 1
ATOM 1521 C CA . ALA A 1 204 ? -6.540 -1.840 -10.846 1.00 91.44 204 ALA A CA 1
ATOM 1522 C C . ALA A 1 204 ? -5.952 -1.895 -12.262 1.00 91.44 204 ALA A C 1
ATOM 1524 O O . ALA A 1 204 ? -4.772 -2.175 -12.450 1.00 91.44 204 ALA A O 1
ATOM 1525 N N . ALA A 1 205 ? -6.799 -1.648 -13.262 1.00 92.75 205 ALA A N 1
ATOM 1526 C CA . ALA A 1 205 ? -6.329 -1.533 -14.634 1.00 92.75 205 ALA A CA 1
ATOM 1527 C C . ALA A 1 205 ? -5.391 -0.322 -14.745 1.00 92.75 205 ALA A C 1
ATOM 1529 O O . ALA A 1 205 ? -5.830 0.804 -14.513 1.00 92.75 205 ALA A O 1
ATOM 1530 N N . GLY A 1 206 ? -4.130 -0.587 -15.079 1.00 94.31 206 GLY A N 1
ATOM 1531 C CA . GLY A 1 206 ? -3.131 0.427 -15.393 1.00 94.31 206 GLY A CA 1
ATOM 1532 C C . GLY A 1 206 ? -3.061 0.709 -16.892 1.00 94.31 206 GLY A C 1
ATOM 1533 O O . GLY A 1 206 ? -3.949 0.329 -17.663 1.00 94.31 206 GLY A O 1
ATOM 1534 N N . TYR A 1 207 ? -2.005 1.404 -17.300 1.00 95.56 207 TYR A N 1
ATOM 1535 C CA . TYR A 1 207 ? -1.751 1.724 -18.699 1.00 95.56 207 TYR A CA 1
ATOM 1536 C C . TYR A 1 207 ? -0.263 1.985 -18.920 1.00 95.56 207 TYR A C 1
ATOM 1538 O O . TYR A 1 207 ? 0.365 2.657 -18.099 1.00 95.56 207 TYR A O 1
ATOM 1546 N N . ASP A 1 208 ? 0.278 1.512 -20.038 1.00 92.88 208 ASP A N 1
ATOM 1547 C CA . ASP A 1 208 ? 1.631 1.840 -20.459 1.00 92.88 208 ASP A CA 1
ATOM 1548 C C . ASP A 1 208 ? 1.616 3.038 -21.414 1.00 92.88 208 ASP A C 1
ATOM 1550 O O . ASP A 1 208 ? 1.017 3.027 -22.492 1.00 92.88 208 ASP A O 1
ATOM 1554 N N . PHE A 1 209 ? 2.283 4.110 -20.992 1.00 91.38 209 PHE A N 1
ATOM 1555 C CA . PHE A 1 209 ? 2.348 5.370 -21.722 1.00 91.38 209 PHE A CA 1
ATOM 1556 C C . PHE A 1 209 ? 3.595 5.527 -22.598 1.00 91.38 209 PHE A C 1
ATOM 1558 O O . PHE A 1 209 ? 3.682 6.533 -23.317 1.00 91.38 209 PHE A O 1
ATOM 1565 N N . LEU A 1 210 ? 4.540 4.585 -22.542 1.00 85.19 210 LEU A N 1
ATOM 1566 C CA . LEU A 1 210 ? 5.787 4.642 -23.293 1.00 85.19 210 LEU A CA 1
ATOM 1567 C C . LEU A 1 210 ? 5.532 4.439 -24.789 1.00 85.19 210 LEU A C 1
ATOM 1569 O O . LEU A 1 210 ? 4.771 3.571 -25.207 1.00 85.19 210 LEU A O 1
ATOM 1573 N N . ILE A 1 211 ? 6.191 5.265 -25.605 1.00 82.56 211 ILE A N 1
ATOM 1574 C CA . ILE A 1 211 ? 6.110 5.212 -27.070 1.00 82.56 211 ILE A CA 1
ATOM 1575 C C . ILE A 1 211 ? 7.504 5.242 -27.693 1.00 82.56 211 ILE A C 1
ATOM 1577 O O . ILE A 1 211 ? 8.400 5.916 -27.181 1.00 82.56 211 ILE A O 1
ATOM 1581 N N . ALA A 1 212 ? 7.654 4.600 -28.853 1.00 76.56 212 ALA A N 1
ATOM 1582 C CA . ALA A 1 212 ? 8.896 4.507 -29.632 1.00 76.56 212 ALA A CA 1
ATOM 1583 C C . ALA A 1 212 ? 9.513 5.845 -30.028 1.00 76.56 212 ALA A C 1
ATOM 1585 O O . ALA A 1 212 ? 10.697 5.925 -30.365 1.00 76.56 212 ALA A O 1
ATOM 1586 N N . GLU A 1 213 ? 8.672 6.871 -30.090 1.00 77.25 213 GLU A N 1
ATOM 1587 C CA . GLU A 1 213 ? 9.022 8.179 -30.621 1.00 77.25 213 GLU A CA 1
ATOM 1588 C C . GLU A 1 213 ? 9.219 9.219 -29.514 1.00 77.25 213 GLU A C 1
ATOM 1590 O O . GLU A 1 213 ? 9.524 10.379 -29.813 1.00 77.25 213 GLU A O 1
ATOM 1595 N N . THR A 1 214 ? 9.097 8.821 -28.238 1.00 75.94 214 THR A N 1
ATOM 1596 C CA . THR A 1 214 ? 9.324 9.721 -27.101 1.00 75.94 214 THR A CA 1
ATOM 1597 C C . THR A 1 214 ? 10.713 10.335 -27.241 1.00 75.94 214 THR A C 1
ATOM 1599 O O . THR A 1 214 ? 11.693 9.631 -27.454 1.00 75.94 214 THR A O 1
ATOM 1602 N N . LEU A 1 215 ? 10.800 11.662 -27.153 1.00 78.75 215 LEU A N 1
ATOM 1603 C CA . LEU A 1 215 ? 12.050 12.422 -27.233 1.00 78.75 215 LEU A CA 1
ATOM 1604 C C . LEU A 1 215 ? 12.886 12.233 -28.521 1.00 78.75 215 LEU A C 1
ATOM 1606 O O . LEU A 1 215 ? 14.068 12.579 -28.547 1.00 78.75 215 LEU A O 1
ATOM 1610 N N . THR A 1 216 ? 12.296 11.726 -29.610 1.00 82.75 216 THR A N 1
ATOM 1611 C CA . THR A 1 216 ? 12.997 11.602 -30.905 1.00 82.75 216 THR A CA 1
ATOM 1612 C C . THR A 1 216 ? 13.059 12.929 -31.665 1.00 82.75 216 THR A C 1
ATOM 1614 O O . THR A 1 216 ? 14.078 13.255 -32.268 1.00 82.75 216 THR A O 1
ATOM 1617 N N . THR A 1 217 ? 11.993 13.737 -31.601 1.00 83.00 217 THR A N 1
ATOM 1618 C CA . THR A 1 217 ? 11.911 15.065 -32.242 1.00 83.00 217 THR A CA 1
ATOM 1619 C C . THR A 1 217 ? 12.007 16.227 -31.257 1.00 83.00 217 THR A C 1
ATOM 1621 O O . THR A 1 217 ? 12.064 17.388 -31.659 1.00 83.00 217 THR A O 1
ATOM 1624 N N . THR A 1 218 ? 12.003 15.943 -29.956 1.00 84.94 218 THR A N 1
ATOM 1625 C CA . THR A 1 218 ? 12.076 16.943 -28.886 1.00 84.94 218 THR A CA 1
ATOM 1626 C C . THR A 1 218 ? 13.084 16.471 -27.857 1.00 84.94 218 THR A C 1
ATOM 1628 O O . THR A 1 218 ? 12.910 15.407 -27.282 1.00 84.94 218 THR A O 1
ATOM 1631 N N . ALA A 1 219 ? 14.142 17.246 -27.634 1.00 86.62 219 ALA A N 1
ATOM 1632 C CA . ALA A 1 219 ? 15.143 16.903 -26.636 1.00 86.62 219 ALA A CA 1
ATOM 1633 C C . ALA A 1 219 ? 14.538 16.879 -25.228 1.00 86.62 219 ALA A C 1
ATOM 1635 O O . ALA A 1 219 ? 13.652 17.676 -24.908 1.00 86.62 219 ALA A O 1
ATOM 1636 N N . ASP A 1 220 ? 15.071 16.015 -24.368 1.00 84.94 220 ASP A N 1
ATOM 1637 C CA . ASP A 1 220 ? 14.806 16.068 -22.937 1.00 84.94 220 ASP A CA 1
ATOM 1638 C C . ASP A 1 220 ? 15.162 17.460 -22.393 1.00 84.94 220 ASP A C 1
ATOM 1640 O O . ASP A 1 220 ? 16.277 17.950 -22.577 1.00 84.94 220 ASP A O 1
ATOM 1644 N N . ALA A 1 221 ? 14.217 18.106 -21.711 1.00 86.62 221 ALA A N 1
ATOM 1645 C CA . ALA A 1 221 ? 14.368 19.497 -21.286 1.00 86.62 221 ALA A CA 1
ATOM 1646 C C . ALA A 1 221 ? 15.490 19.700 -20.250 1.00 86.62 221 ALA A C 1
ATOM 1648 O O . ALA A 1 221 ? 15.993 20.813 -20.105 1.00 86.62 221 ALA A O 1
ATOM 1649 N N . LYS A 1 222 ? 15.879 18.642 -19.523 1.00 86.94 222 LYS A N 1
ATOM 1650 C CA . LYS A 1 222 ? 16.903 18.700 -18.472 1.00 86.94 222 LYS A CA 1
ATOM 1651 C C . LYS A 1 222 ? 18.306 18.437 -19.017 1.00 86.94 222 LYS A C 1
ATOM 1653 O O . LYS A 1 222 ? 19.257 19.092 -18.604 1.00 86.94 222 LYS A O 1
ATOM 1658 N N . THR A 1 223 ? 18.446 17.471 -19.915 1.00 85.44 223 THR A N 1
ATOM 1659 C CA . THR A 1 223 ? 19.738 17.001 -20.431 1.00 85.44 223 THR A CA 1
ATOM 1660 C C . THR A 1 223 ? 20.056 17.508 -21.834 1.00 85.44 223 THR A C 1
ATOM 1662 O O . THR A 1 223 ? 21.210 17.434 -22.249 1.00 85.44 223 THR A O 1
ATOM 1665 N N . GLY A 1 224 ? 19.061 18.004 -22.575 1.00 87.44 224 GLY A N 1
ATOM 1666 C CA . GLY A 1 224 ? 19.194 18.406 -23.976 1.00 87.44 224 GLY A CA 1
ATOM 1667 C C . GLY A 1 224 ? 19.397 17.234 -24.942 1.00 87.44 224 GLY A C 1
ATOM 1668 O O . GLY A 1 224 ? 19.725 17.459 -26.106 1.00 87.44 224 GLY A O 1
ATOM 1669 N N . LYS A 1 225 ? 19.230 15.988 -24.480 1.00 84.12 225 LYS A N 1
ATOM 1670 C CA . LYS A 1 225 ? 19.486 14.782 -25.275 1.00 84.12 225 LYS A CA 1
ATOM 1671 C C . LYS A 1 225 ? 18.234 14.334 -26.022 1.00 84.12 225 LYS A C 1
ATOM 1673 O O . LYS A 1 225 ? 17.128 14.402 -25.494 1.00 84.12 225 LYS A O 1
ATOM 1678 N N . PHE A 1 226 ? 18.432 13.851 -27.243 1.00 86.75 226 PHE A N 1
ATOM 1679 C CA . PHE A 1 226 ? 17.403 13.173 -28.028 1.00 86.75 226 PHE A CA 1
ATOM 1680 C C . PHE A 1 226 ? 17.548 11.665 -27.858 1.00 86.75 226 PHE A C 1
ATOM 1682 O O . PHE A 1 226 ? 18.668 11.159 -27.742 1.00 86.75 226 PHE A O 1
ATOM 1689 N N . LEU A 1 227 ? 16.426 10.952 -27.890 1.00 84.31 227 LEU A N 1
ATOM 1690 C CA . LEU A 1 227 ? 16.445 9.498 -27.975 1.00 84.31 227 LEU A CA 1
ATOM 1691 C C . LEU A 1 227 ? 16.571 9.059 -29.446 1.00 84.31 227 LEU A C 1
ATOM 1693 O O . LEU A 1 227 ? 15.892 9.613 -30.315 1.00 84.31 227 LEU A O 1
ATOM 1697 N N . PRO A 1 228 ? 17.440 8.080 -29.760 1.00 79.25 228 PRO A N 1
ATOM 1698 C CA . PRO A 1 228 ? 17.514 7.487 -31.089 1.00 79.25 228 PRO A CA 1
ATOM 1699 C C . PRO A 1 228 ? 16.184 6.862 -31.519 1.00 79.25 228 PRO A C 1
ATOM 1701 O O . PRO A 1 228 ? 15.464 6.277 -30.712 1.00 79.25 228 PRO A O 1
ATOM 1704 N N . THR A 1 229 ? 15.878 6.921 -32.817 1.00 73.81 229 THR A N 1
ATOM 1705 C CA . THR A 1 229 ? 14.666 6.301 -33.363 1.00 73.81 229 THR A CA 1
ATOM 1706 C C . THR A 1 229 ? 14.628 4.810 -33.052 1.00 73.81 229 THR A C 1
ATOM 1708 O O . THR A 1 229 ? 15.548 4.061 -33.390 1.00 73.81 229 THR A O 1
ATOM 1711 N N . GLY A 1 230 ? 13.515 4.387 -32.457 1.00 68.38 230 GLY A N 1
ATOM 1712 C CA . GLY A 1 230 ? 13.283 3.012 -32.062 1.00 68.38 230 GLY A CA 1
ATOM 1713 C C . GLY A 1 230 ? 13.396 2.763 -30.565 1.00 68.38 230 GLY A C 1
ATOM 1714 O O . GLY A 1 230 ? 13.154 1.606 -30.245 1.00 68.38 230 GLY A O 1
ATOM 1715 N N . PHE A 1 231 ? 13.729 3.774 -29.717 1.00 73.00 231 PHE A N 1
ATOM 1716 C CA . PHE A 1 231 ? 13.757 3.793 -28.215 1.00 73.00 231 PHE A CA 1
ATOM 1717 C C . PHE A 1 231 ? 12.398 3.385 -27.637 1.00 73.00 231 PHE A C 1
ATOM 1719 O O . PHE A 1 231 ? 11.609 4.226 -27.232 1.00 73.00 231 PHE A O 1
ATOM 1726 N N . VAL A 1 232 ? 12.142 2.062 -27.672 1.00 73.06 232 VAL A N 1
ATOM 1727 C CA . VAL A 1 232 ? 10.974 1.332 -27.145 1.00 73.06 232 VAL A CA 1
ATOM 1728 C C . VAL A 1 232 ? 11.274 0.406 -25.959 1.00 73.06 232 VAL A C 1
ATOM 1730 O O . VAL A 1 232 ? 12.282 -0.297 -25.913 1.00 73.06 232 VAL A O 1
ATOM 1733 N N . LYS A 1 233 ? 10.294 0.321 -25.064 1.00 80.75 233 LYS A N 1
ATOM 1734 C CA . LYS A 1 233 ? 10.155 -0.671 -23.991 1.00 80.75 233 LYS A CA 1
ATOM 1735 C C . LYS A 1 233 ? 10.392 -2.135 -24.422 1.00 80.75 233 LYS A C 1
ATOM 1737 O O . LYS A 1 233 ? 10.238 -2.511 -25.585 1.00 80.75 233 LYS A O 1
ATOM 1742 N N . ASN A 1 234 ? 10.744 -2.971 -23.442 1.00 84.88 234 ASN A N 1
ATOM 1743 C CA . ASN A 1 234 ? 11.167 -4.366 -23.632 1.00 84.88 234 ASN A CA 1
ATOM 1744 C C . ASN A 1 234 ? 10.015 -5.390 -23.728 1.00 84.88 234 ASN A C 1
ATOM 1746 O O . ASN A 1 234 ? 10.261 -6.594 -23.678 1.00 84.88 234 ASN A O 1
ATOM 1750 N N . ASP A 1 235 ? 8.767 -4.953 -23.888 1.00 82.25 235 ASP A N 1
ATOM 1751 C CA . ASP A 1 235 ? 7.593 -5.837 -23.991 1.00 82.25 235 ASP A CA 1
ATOM 1752 C C . ASP A 1 235 ? 7.284 -6.290 -25.436 1.00 82.25 235 ASP A C 1
ATOM 1754 O O . ASP A 1 235 ? 6.433 -7.146 -25.677 1.00 82.25 235 ASP A O 1
ATOM 1758 N N . GLY A 1 236 ? 8.000 -5.737 -26.422 1.00 81.88 236 GLY A N 1
ATOM 1759 C CA . GLY A 1 236 ? 7.808 -6.032 -27.841 1.00 81.88 236 GLY A CA 1
ATOM 1760 C C . GLY A 1 236 ? 6.710 -5.211 -28.527 1.00 81.88 236 GLY A C 1
ATOM 1761 O O . GLY A 1 236 ? 6.451 -5.440 -29.716 1.00 81.88 236 GLY A O 1
ATOM 1762 N N . ILE A 1 237 ? 6.108 -4.241 -27.832 1.00 82.44 237 ILE A N 1
ATOM 1763 C CA . ILE A 1 237 ? 5.119 -3.299 -28.358 1.00 82.44 237 ILE A CA 1
ATOM 1764 C C . ILE A 1 237 ? 5.763 -1.911 -28.446 1.00 82.44 237 ILE A C 1
ATOM 1766 O O . ILE A 1 237 ? 6.350 -1.385 -27.511 1.00 82.44 237 ILE A O 1
ATOM 1770 N N . ALA A 1 238 ? 5.701 -1.304 -29.630 1.00 77.00 238 ALA A N 1
ATOM 1771 C CA . ALA A 1 238 ? 6.392 -0.039 -29.884 1.00 77.00 238 ALA A CA 1
ATOM 1772 C C . ALA A 1 238 ? 5.620 1.197 -29.388 1.00 77.00 238 ALA A C 1
ATOM 1774 O O . ALA A 1 238 ? 6.183 2.284 -29.325 1.00 77.00 238 ALA A O 1
ATOM 1775 N N . ASP A 1 239 ? 4.333 1.059 -29.094 1.00 86.44 239 ASP A N 1
ATOM 1776 C CA . ASP A 1 239 ? 3.438 2.162 -28.742 1.00 86.44 239 ASP A CA 1
ATOM 1777 C C . ASP A 1 239 ? 2.750 1.861 -27.407 1.00 86.44 239 ASP A C 1
ATOM 1779 O O . ASP A 1 239 ? 2.939 0.794 -26.822 1.00 86.44 239 ASP A O 1
ATOM 1783 N N . ARG A 1 240 ? 1.937 2.803 -26.945 1.00 91.12 240 ARG A N 1
ATOM 1784 C CA . ARG A 1 240 ? 1.129 2.668 -25.742 1.00 91.12 240 ARG A CA 1
ATOM 1785 C C . ARG A 1 240 ? 0.186 1.482 -25.829 1.00 91.12 240 ARG A C 1
ATOM 1787 O O . ARG A 1 240 ? -0.439 1.254 -26.868 1.00 91.12 240 ARG A O 1
ATOM 1794 N N . ASP A 1 241 ? -0.053 0.848 -24.695 1.00 92.56 241 ASP A N 1
ATOM 1795 C CA . ASP A 1 241 ? -1.079 -0.177 -24.572 1.00 92.56 241 ASP A CA 1
ATOM 1796 C C . ASP A 1 241 ? -1.597 -0.295 -23.132 1.00 92.56 241 ASP A C 1
ATOM 1798 O O . ASP A 1 241 ? -1.266 0.489 -22.244 1.00 92.56 241 ASP A O 1
ATOM 1802 N N . THR A 1 242 ? -2.520 -1.230 -22.933 1.00 94.88 242 THR A N 1
ATOM 1803 C CA . THR A 1 242 ? -3.232 -1.430 -21.669 1.00 94.88 242 THR A CA 1
ATOM 1804 C C . THR A 1 242 ? -2.537 -2.399 -20.712 1.00 94.88 242 THR A C 1
ATOM 1806 O O . THR A 1 242 ? -3.133 -2.727 -19.689 1.00 94.88 242 THR A O 1
ATOM 1809 N N . ASP A 1 243 ? -1.352 -2.915 -21.045 1.00 93.12 243 ASP A N 1
ATOM 1810 C CA . ASP A 1 243 ? -0.576 -3.821 -20.201 1.00 93.12 243 ASP A CA 1
ATOM 1811 C C . ASP A 1 243 ? 0.503 -3.036 -19.430 1.00 93.12 243 ASP A C 1
ATOM 1813 O O . ASP A 1 243 ? 1.527 -2.673 -19.998 1.00 93.12 243 ASP A O 1
ATOM 1817 N N . PRO A 1 244 ? 0.307 -2.754 -18.128 1.00 93.94 244 PRO A N 1
ATOM 1818 C CA . PRO A 1 244 ? 1.280 -2.022 -17.318 1.00 93.94 244 PRO A CA 1
ATOM 1819 C C . PRO A 1 244 ? 2.405 -2.921 -16.771 1.00 93.94 244 PRO A C 1
ATOM 1821 O O . PRO A 1 244 ? 3.081 -2.539 -15.809 1.00 93.94 244 PRO A O 1
ATOM 1824 N N . SER A 1 245 ? 2.548 -4.146 -17.286 1.00 94.50 245 SER A N 1
ATOM 1825 C CA . SER A 1 245 ? 3.562 -5.085 -16.812 1.00 94.50 245 SER A CA 1
ATOM 1826 C C . SER A 1 245 ? 4.961 -4.507 -16.997 1.00 94.50 245 SER A C 1
ATOM 1828 O O . SER A 1 245 ? 5.264 -3.949 -18.043 1.00 94.50 245 SER A O 1
ATOM 1830 N N . ASP A 1 246 ? 5.827 -4.668 -15.997 1.00 94.94 246 ASP A N 1
ATOM 1831 C CA . ASP A 1 246 ? 7.244 -4.317 -16.124 1.00 94.94 246 ASP A CA 1
ATOM 1832 C C . ASP A 1 246 ? 7.968 -5.445 -16.885 1.00 94.94 246 ASP A C 1
ATOM 1834 O O . ASP A 1 246 ? 8.108 -6.548 -16.340 1.00 94.94 246 ASP A O 1
ATOM 1838 N N . PRO A 1 247 ? 8.419 -5.230 -18.138 1.00 93.31 247 PRO A N 1
ATOM 1839 C CA . PRO A 1 247 ? 9.180 -6.234 -18.871 1.00 93.31 247 PRO A CA 1
ATOM 1840 C C . PRO A 1 247 ? 10.639 -6.317 -18.404 1.00 93.31 247 PRO A C 1
ATOM 1842 O O . PRO A 1 247 ? 11.339 -7.232 -18.825 1.00 93.31 247 PRO A O 1
ATOM 1845 N N . GLY A 1 248 ? 11.096 -5.387 -17.560 1.00 92.56 248 GLY A N 1
ATOM 1846 C CA . GLY A 1 248 ? 12.468 -5.213 -17.107 1.00 92.56 248 GLY A CA 1
ATOM 1847 C C . GLY A 1 248 ? 13.198 -4.086 -17.846 1.00 92.56 248 GLY A C 1
ATOM 1848 O O . GLY A 1 248 ? 13.226 -4.027 -19.075 1.00 92.56 248 GLY A O 1
ATOM 1849 N N . ASP A 1 249 ? 13.871 -3.223 -17.085 1.00 89.56 249 ASP A N 1
ATOM 1850 C CA . ASP A 1 249 ? 14.647 -2.056 -17.545 1.00 89.56 249 ASP A CA 1
ATOM 1851 C C . ASP A 1 249 ? 16.176 -2.285 -17.530 1.00 89.56 249 ASP A C 1
ATOM 1853 O O . ASP A 1 249 ? 16.955 -1.353 -17.317 1.00 89.56 249 ASP A O 1
ATOM 1857 N N . TRP A 1 250 ? 16.629 -3.533 -17.721 1.00 91.88 250 TRP A N 1
ATOM 1858 C CA . TRP A 1 250 ? 18.061 -3.854 -17.705 1.00 91.88 250 TRP A CA 1
ATOM 1859 C C . TRP A 1 250 ? 18.809 -3.161 -18.851 1.00 91.88 250 TRP A C 1
ATOM 1861 O O . TRP A 1 250 ? 18.261 -2.882 -19.916 1.00 91.88 250 TRP A O 1
ATOM 1871 N N . VAL A 1 251 ? 20.113 -2.981 -18.654 1.00 89.94 2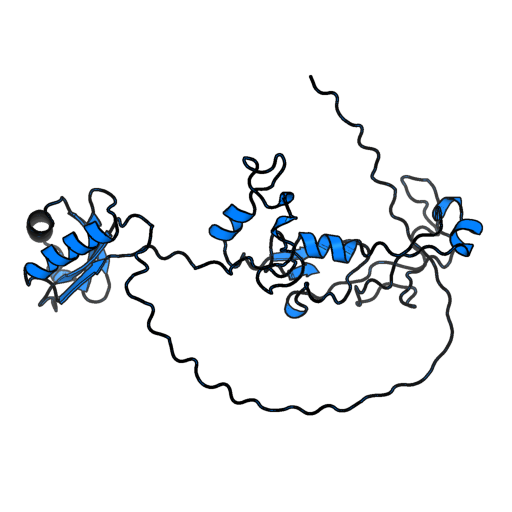51 VAL A N 1
ATOM 1872 C CA . VAL A 1 251 ? 21.038 -2.410 -19.637 1.00 89.94 251 VAL A CA 1
ATOM 1873 C C . VAL A 1 251 ? 22.051 -3.468 -20.024 1.00 89.94 251 VAL A C 1
ATOM 1875 O O . VAL A 1 251 ? 22.757 -3.996 -19.160 1.00 89.94 251 VAL A O 1
ATOM 1878 N N . THR A 1 252 ? 22.156 -3.783 -21.314 1.00 91.06 252 THR A N 1
ATOM 1879 C CA . THR A 1 252 ? 23.173 -4.726 -21.788 1.00 91.06 252 THR A CA 1
ATOM 1880 C C . THR A 1 252 ? 24.535 -4.046 -21.960 1.00 91.06 252 THR A C 1
ATOM 1882 O O . THR A 1 252 ? 24.655 -2.821 -22.013 1.00 91.06 252 THR A O 1
ATOM 1885 N N . ALA A 1 253 ? 25.599 -4.847 -22.071 1.00 93.69 253 ALA A N 1
ATOM 1886 C CA . ALA A 1 253 ? 26.933 -4.331 -22.387 1.00 93.69 253 ALA A CA 1
ATOM 1887 C C . ALA A 1 253 ? 26.991 -3.650 -23.766 1.00 93.69 253 ALA A C 1
ATOM 1889 O O . ALA A 1 253 ? 27.724 -2.673 -23.943 1.00 93.69 253 ALA A O 1
ATOM 1890 N N . ASP A 1 254 ? 26.194 -4.133 -24.720 1.00 91.00 254 ASP A N 1
ATOM 1891 C CA . ASP A 1 254 ? 26.101 -3.541 -26.050 1.00 91.00 254 ASP A CA 1
ATOM 1892 C C . ASP A 1 254 ? 25.426 -2.171 -25.986 1.00 91.00 254 ASP A C 1
ATOM 1894 O O . ASP A 1 254 ? 25.918 -1.229 -26.602 1.00 91.00 254 ASP A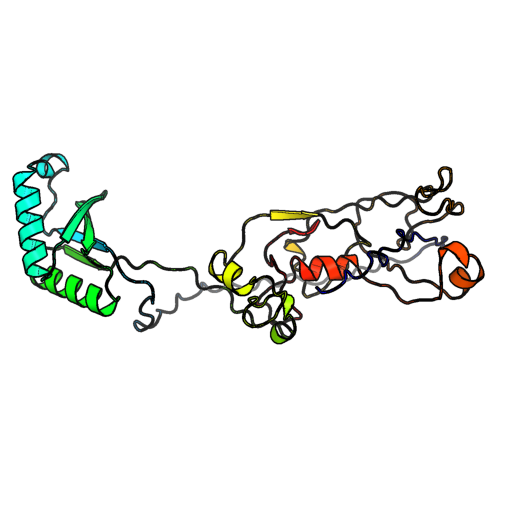 O 1
ATOM 1898 N N . ASP A 1 255 ? 24.365 -2.010 -25.191 1.00 86.56 255 ASP A N 1
ATOM 1899 C CA . ASP A 1 255 ? 23.711 -0.706 -25.037 1.00 86.56 255 ASP A CA 1
ATOM 1900 C C . ASP A 1 255 ? 24.648 0.315 -24.388 1.00 86.56 255 ASP A C 1
ATOM 1902 O O . ASP A 1 255 ? 24.775 1.443 -24.865 1.00 86.56 255 ASP A O 1
ATOM 1906 N N . ALA A 1 256 ? 25.370 -0.099 -23.343 1.00 89.56 256 ALA A N 1
ATOM 1907 C CA . ALA A 1 256 ? 26.369 0.733 -22.676 1.00 89.56 256 ALA A CA 1
ATOM 1908 C C . ALA A 1 256 ? 27.495 1.175 -23.629 1.00 89.56 256 ALA A C 1
ATOM 1910 O O . ALA A 1 256 ? 27.998 2.294 -23.523 1.00 89.56 256 ALA A O 1
ATOM 1911 N N . THR A 1 257 ? 27.876 0.312 -24.576 1.00 91.75 257 THR A N 1
ATOM 1912 C CA . THR A 1 257 ? 28.921 0.598 -25.569 1.00 91.75 257 THR A CA 1
ATOM 1913 C C . THR A 1 257 ? 28.405 1.481 -26.707 1.00 91.75 257 THR A C 1
ATOM 1915 O O . THR A 1 257 ? 29.100 2.401 -27.135 1.00 91.75 257 THR A O 1
ATOM 1918 N N . ASN A 1 258 ? 27.194 1.219 -27.203 1.00 88.12 258 ASN A N 1
ATOM 1919 C CA . ASN A 1 258 ? 26.617 1.915 -28.355 1.00 88.12 258 ASN A CA 1
ATOM 1920 C C . ASN A 1 258 ? 26.004 3.274 -27.985 1.00 88.12 258 ASN A C 1
ATOM 1922 O O . ASN A 1 258 ? 25.945 4.172 -28.825 1.00 88.12 258 ASN A O 1
ATOM 1926 N N . TYR A 1 259 ? 25.569 3.440 -26.734 1.00 86.19 259 TYR A N 1
ATOM 1927 C CA . TYR A 1 259 ? 24.875 4.631 -26.245 1.00 86.19 259 TYR A CA 1
ATOM 1928 C C . TYR A 1 259 ? 25.410 5.103 -24.877 1.00 86.19 259 TYR A C 1
ATOM 1930 O O . TYR A 1 259 ? 24.627 5.321 -23.945 1.00 86.19 259 TYR A O 1
ATOM 1938 N N . PRO A 1 260 ? 26.730 5.321 -24.726 1.00 86.00 260 PRO A N 1
ATOM 1939 C CA . PRO A 1 260 ? 27.360 5.597 -23.430 1.00 86.00 260 PRO A CA 1
ATOM 1940 C C . PRO A 1 260 ? 26.793 6.846 -22.738 1.00 86.00 260 PRO A C 1
ATOM 1942 O O . PRO A 1 260 ? 26.688 6.893 -21.513 1.00 86.00 260 PRO A O 1
ATOM 1945 N N . ASP A 1 261 ? 26.352 7.830 -23.524 1.00 83.31 261 ASP A N 1
ATOM 1946 C CA . ASP A 1 261 ? 25.768 9.074 -23.027 1.00 83.31 261 ASP A CA 1
ATOM 1947 C C . ASP A 1 261 ? 24.305 8.948 -22.577 1.00 83.31 261 ASP A C 1
ATOM 1949 O O . ASP A 1 261 ? 23.806 9.842 -21.892 1.00 83.31 261 ASP A O 1
ATOM 1953 N N . LEU A 1 262 ? 23.593 7.886 -22.952 1.00 82.19 262 LEU A N 1
ATOM 1954 C CA . LEU A 1 262 ? 22.187 7.674 -22.577 1.00 82.19 262 LEU A CA 1
ATOM 1955 C C . LEU A 1 262 ? 22.050 6.598 -21.498 1.00 82.19 262 LEU A C 1
ATOM 1957 O O . LEU A 1 262 ? 21.234 6.717 -20.588 1.00 82.19 262 LEU A O 1
ATOM 1961 N N . CYS A 1 263 ? 22.873 5.561 -21.603 1.00 80.50 263 CYS A N 1
ATOM 1962 C CA . CYS A 1 263 ? 22.612 4.266 -21.001 1.00 80.50 263 CYS A CA 1
ATOM 1963 C C . CYS A 1 263 ? 23.381 4.042 -19.688 1.00 80.50 263 CYS A C 1
ATOM 1965 O O . CYS A 1 263 ? 22.873 3.431 -18.746 1.00 80.50 263 CYS A O 1
ATOM 1967 N N . GLY A 1 264 ? 24.576 4.624 -19.552 1.00 83.38 264 GLY A N 1
ATOM 1968 C CA . GLY A 1 264 ? 25.478 4.287 -18.450 1.00 83.38 264 GLY A CA 1
ATOM 1969 C C . GLY A 1 264 ? 25.964 2.828 -18.535 1.00 83.38 264 GLY A C 1
ATOM 1970 O O . GLY A 1 264 ? 25.935 2.246 -19.617 1.00 83.38 264 GLY A O 1
ATOM 1971 N N . PRO A 1 265 ? 26.462 2.241 -17.431 1.00 90.12 265 PRO A N 1
ATOM 1972 C CA . PRO A 1 265 ? 26.985 0.876 -17.441 1.00 90.12 265 PRO A CA 1
ATOM 1973 C C . PRO A 1 265 ? 25.874 -0.172 -17.576 1.00 90.12 265 PRO A C 1
ATOM 1975 O O . PRO A 1 265 ? 24.721 0.085 -17.237 1.00 90.12 265 PRO A O 1
ATOM 1978 N N . ALA A 1 266 ? 26.254 -1.379 -17.998 1.00 92.75 266 ALA A N 1
ATOM 1979 C CA . ALA A 1 266 ? 25.370 -2.540 -17.974 1.00 92.75 266 ALA A CA 1
ATOM 1980 C C . ALA A 1 266 ? 24.918 -2.857 -16.540 1.00 92.75 266 ALA A C 1
ATOM 1982 O O . ALA A 1 266 ? 25.749 -2.968 -15.635 1.00 92.75 266 ALA A O 1
ATOM 1983 N N . VAL A 1 267 ? 23.609 -3.007 -16.341 1.00 93.31 267 VAL A N 1
ATOM 1984 C CA . VAL A 1 267 ? 22.978 -3.222 -15.032 1.00 93.31 267 VAL A CA 1
ATOM 1985 C C . VAL A 1 267 ? 21.747 -4.124 -15.167 1.00 93.31 267 VAL A C 1
ATOM 1987 O O . VAL A 1 267 ? 21.091 -4.098 -16.209 1.00 93.31 267 VAL A O 1
ATOM 1990 N N . PRO A 1 268 ? 21.421 -4.937 -14.146 1.00 94.69 268 PRO A N 1
ATOM 1991 C CA . PRO A 1 268 ? 20.171 -5.692 -14.119 1.00 94.69 268 PRO A CA 1
ATOM 1992 C C . PRO A 1 268 ? 18.963 -4.761 -13.943 1.00 94.69 268 PRO A C 1
ATOM 1994 O O . PRO A 1 268 ? 19.124 -3.596 -13.578 1.00 94.69 268 PRO A O 1
ATOM 1997 N N . SER A 1 269 ? 17.760 -5.296 -14.159 1.00 95.31 269 SER A N 1
ATOM 1998 C CA . SER A 1 269 ? 16.519 -4.551 -13.946 1.00 95.31 269 SER A CA 1
ATOM 1999 C C . SER A 1 269 ? 16.335 -4.101 -12.502 1.00 95.31 269 SER A C 1
ATOM 2001 O O . SER A 1 269 ? 16.668 -4.823 -11.559 1.00 95.31 269 SER A O 1
ATOM 2003 N N . SER A 1 270 ? 15.767 -2.911 -12.351 1.00 94.88 270 SER A N 1
ATOM 2004 C CA . SER A 1 270 ? 15.476 -2.260 -11.083 1.00 94.88 270 SER A CA 1
ATOM 2005 C C . SER A 1 270 ? 14.211 -2.801 -10.420 1.00 94.88 270 SER A C 1
ATOM 2007 O O . SER A 1 270 ? 14.152 -2.849 -9.191 1.00 94.88 270 SER A O 1
ATOM 2009 N N . TRP A 1 271 ? 13.209 -3.196 -11.219 1.00 97.00 271 TRP A N 1
ATOM 2010 C CA . TRP A 1 271 ? 11.856 -3.530 -10.752 1.00 97.00 271 TRP A CA 1
ATOM 2011 C C . TRP A 1 271 ? 11.249 -2.422 -9.878 1.00 97.00 271 TRP A C 1
ATOM 2013 O O . TRP A 1 271 ? 10.508 -2.681 -8.920 1.00 97.00 271 TRP A O 1
ATOM 2023 N N . HIS A 1 272 ? 11.621 -1.173 -10.168 1.00 97.44 272 HIS A N 1
ATOM 2024 C CA . HIS A 1 272 ? 11.425 -0.039 -9.275 1.00 97.44 272 HIS A CA 1
ATOM 2025 C C . HIS A 1 272 ? 9.939 0.222 -8.985 1.00 97.44 272 HIS A C 1
ATOM 2027 O O . HIS A 1 272 ? 9.568 0.440 -7.831 1.00 97.44 272 HIS A O 1
ATOM 2033 N N . GLY A 1 273 ? 9.062 0.077 -9.978 1.00 97.25 273 GLY A N 1
ATOM 2034 C CA . GLY A 1 273 ? 7.626 0.299 -9.821 1.00 97.25 273 GLY A CA 1
ATOM 2035 C C . GLY A 1 273 ? 6.964 -0.751 -8.935 1.00 97.25 273 GLY A C 1
ATOM 2036 O O . GLY A 1 273 ? 6.124 -0.420 -8.093 1.00 97.25 273 GLY A O 1
ATOM 2037 N N . THR A 1 274 ? 7.421 -2.003 -9.015 1.00 97.00 274 THR A N 1
ATOM 2038 C CA . THR A 1 274 ? 6.998 -3.069 -8.094 1.00 97.00 274 THR A CA 1
ATOM 2039 C C . THR A 1 274 ? 7.472 -2.776 -6.672 1.00 97.00 274 THR A C 1
ATOM 2041 O O . THR A 1 274 ? 6.693 -2.898 -5.726 1.00 97.00 274 THR A O 1
ATOM 2044 N N . TYR A 1 275 ? 8.724 -2.345 -6.507 1.00 97.31 275 TYR A N 1
ATOM 2045 C CA . TYR A 1 275 ? 9.279 -1.984 -5.202 1.00 97.31 275 TYR A CA 1
ATOM 2046 C C . TYR A 1 275 ? 8.498 -0.831 -4.546 1.00 97.31 275 TYR A C 1
ATOM 2048 O O . TYR A 1 275 ? 8.065 -0.938 -3.394 1.00 97.31 275 TYR A O 1
ATOM 2056 N N . VAL A 1 276 ? 8.241 0.243 -5.299 1.00 98.06 276 VAL A N 1
ATOM 2057 C CA . VAL A 1 276 ? 7.426 1.386 -4.859 1.00 98.06 276 VAL A CA 1
ATOM 2058 C C . VAL A 1 276 ? 6.004 0.938 -4.508 1.00 98.06 276 VAL A C 1
ATOM 2060 O O . VAL A 1 276 ? 5.490 1.287 -3.442 1.00 98.06 276 VAL A O 1
ATOM 2063 N N . SER A 1 277 ? 5.386 0.103 -5.346 1.00 97.31 277 SER A N 1
ATOM 2064 C CA . SER A 1 277 ? 4.054 -0.461 -5.095 1.00 97.31 277 SER A CA 1
ATOM 2065 C C . SER A 1 277 ? 4.009 -1.304 -3.817 1.00 97.31 277 SER A C 1
ATOM 2067 O O . SER A 1 277 ? 3.039 -1.221 -3.062 1.00 97.31 277 SER A O 1
ATOM 2069 N N . GLY A 1 278 ? 5.072 -2.056 -3.520 1.00 96.81 278 GLY A N 1
ATOM 2070 C CA . GLY A 1 278 ? 5.227 -2.814 -2.278 1.00 96.81 278 GLY A CA 1
ATOM 2071 C C . GLY A 1 278 ? 5.249 -1.919 -1.038 1.00 96.81 278 GLY A C 1
ATOM 2072 O O . GLY A 1 278 ? 4.504 -2.166 -0.088 1.00 96.81 278 GLY A O 1
ATOM 2073 N N . ILE A 1 279 ? 6.014 -0.821 -1.066 1.00 96.69 279 ILE A N 1
ATOM 2074 C CA . ILE A 1 279 ? 6.030 0.169 0.029 1.00 96.69 279 ILE A CA 1
ATOM 2075 C C . ILE A 1 279 ? 4.622 0.718 0.287 1.00 96.69 279 ILE A C 1
ATOM 2077 O O . ILE A 1 279 ? 4.224 0.912 1.438 1.00 96.69 279 ILE A O 1
ATOM 2081 N N . ILE A 1 280 ? 3.852 0.962 -0.774 1.00 95.62 280 ILE A N 1
ATOM 2082 C CA . ILE A 1 280 ? 2.502 1.511 -0.661 1.00 95.62 280 ILE A CA 1
ATOM 2083 C C . ILE A 1 280 ? 1.528 0.449 -0.141 1.00 95.62 280 ILE A C 1
ATOM 2085 O O . ILE A 1 280 ? 0.817 0.714 0.829 1.00 95.62 280 ILE A O 1
ATOM 2089 N N . ALA A 1 281 ? 1.472 -0.734 -0.758 1.00 94.75 281 ALA A N 1
ATOM 2090 C CA . ALA A 1 281 ? 0.337 -1.647 -0.609 1.00 94.75 281 ALA A CA 1
ATOM 2091 C C . ALA A 1 281 ? 0.674 -3.152 -0.602 1.00 94.75 281 ALA A C 1
ATOM 2093 O O . ALA A 1 281 ? -0.229 -3.959 -0.865 1.00 94.75 281 ALA A O 1
ATOM 2094 N N . ALA A 1 282 ? 1.907 -3.548 -0.255 1.00 95.25 282 ALA A N 1
ATOM 2095 C CA . ALA A 1 282 ? 2.199 -4.945 0.083 1.00 95.25 282 ALA A CA 1
ATOM 2096 C C . ALA A 1 282 ? 1.216 -5.480 1.139 1.00 95.25 282 ALA A C 1
ATOM 2098 O O . ALA A 1 282 ? 0.751 -4.747 2.024 1.00 95.25 282 ALA A O 1
ATOM 2099 N N . THR A 1 283 ? 0.828 -6.742 0.979 1.00 92.25 283 THR A N 1
ATOM 2100 C CA . THR A 1 283 ? -0.291 -7.356 1.694 1.00 92.25 283 THR A CA 1
ATOM 2101 C C . THR A 1 283 ? 0.085 -7.630 3.140 1.00 92.25 283 THR A C 1
ATOM 2103 O O . THR A 1 283 ? 0.737 -8.614 3.437 1.00 92.25 283 THR A O 1
ATOM 2106 N N . ARG A 1 284 ? -0.410 -6.810 4.068 1.00 90.94 284 ARG A N 1
ATOM 2107 C CA . ARG A 1 284 ? -0.164 -7.024 5.498 1.00 90.94 284 ARG A CA 1
ATOM 2108 C C . ARG A 1 284 ? -0.912 -8.249 6.030 1.00 90.94 284 ARG A C 1
ATOM 2110 O O . ARG A 1 284 ? -2.139 -8.321 5.924 1.00 90.94 284 ARG A O 1
ATOM 2117 N N . GLY A 1 285 ? -0.206 -9.101 6.760 1.00 88.88 285 GLY A N 1
ATOM 2118 C CA . GLY A 1 285 ? -0.761 -10.207 7.533 1.00 88.88 285 GLY A CA 1
ATOM 2119 C C . GLY A 1 285 ? -0.892 -11.523 6.764 1.00 88.88 285 GLY A C 1
ATOM 2120 O O . GLY A 1 285 ? -1.613 -12.416 7.216 1.00 88.88 285 GLY A O 1
ATOM 2121 N N . ASN A 1 286 ? -0.248 -11.644 5.599 1.00 90.56 286 ASN A N 1
ATOM 2122 C CA . ASN A 1 286 ? -0.226 -12.872 4.794 1.00 90.56 286 ASN A CA 1
ATOM 2123 C C . ASN A 1 286 ? 0.933 -13.820 5.179 1.00 90.56 286 ASN A C 1
ATOM 2125 O O . ASN A 1 286 ? 1.002 -14.933 4.661 1.00 90.56 286 ASN A O 1
ATOM 2129 N N . GLY A 1 287 ? 1.819 -13.406 6.092 1.00 92.31 287 GLY A N 1
ATOM 2130 C CA . GLY A 1 287 ? 3.001 -14.165 6.509 1.00 92.31 287 GLY A CA 1
ATOM 2131 C C . GLY A 1 287 ? 4.160 -14.146 5.507 1.00 92.31 287 GLY A C 1
ATOM 2132 O O . GLY A 1 287 ? 5.147 -14.850 5.716 1.00 92.31 287 GLY A O 1
ATOM 2133 N N . LEU A 1 288 ? 4.073 -13.353 4.441 1.00 93.56 288 LEU A N 1
ATOM 2134 C CA . LEU A 1 288 ? 5.109 -13.201 3.422 1.00 93.56 288 LEU A CA 1
ATOM 2135 C C . LEU A 1 288 ? 5.809 -11.850 3.583 1.00 93.56 288 LEU A C 1
ATOM 2137 O O . LEU A 1 288 ? 5.413 -11.038 4.410 1.00 93.56 288 LEU A O 1
ATOM 2141 N N . GLY A 1 289 ? 6.910 -11.677 2.852 1.00 95.31 289 GLY A N 1
ATOM 2142 C CA . GLY A 1 289 ? 7.535 -10.388 2.557 1.00 95.31 289 GLY A CA 1
ATOM 2143 C C . GLY A 1 289 ? 7.425 -9.286 3.618 1.00 95.31 289 GLY A C 1
ATOM 2144 O O . GLY A 1 289 ? 7.902 -9.429 4.748 1.00 95.31 289 GLY A O 1
ATOM 2145 N N . ILE A 1 290 ? 6.882 -8.150 3.192 1.00 96.00 290 ILE A N 1
ATOM 2146 C CA . ILE A 1 290 ? 6.791 -6.889 3.926 1.00 96.00 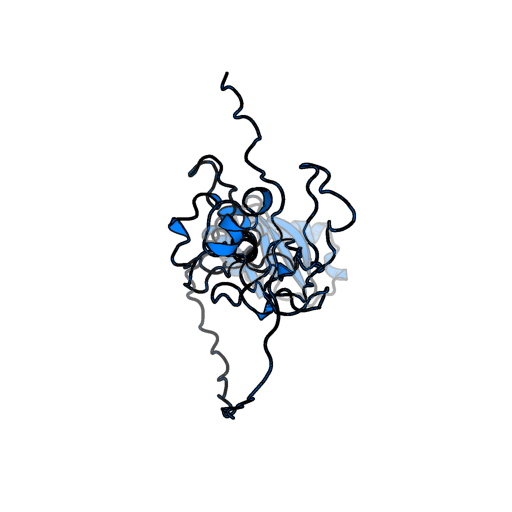290 ILE A CA 1
ATOM 2147 C C . ILE A 1 290 ? 5.324 -6.456 4.063 1.00 96.00 290 ILE A C 1
ATOM 2149 O O . ILE A 1 290 ? 4.434 -6.967 3.401 1.00 96.00 290 ILE A O 1
ATOM 2153 N N . ALA A 1 291 ? 5.062 -5.424 4.862 1.00 94.12 291 ALA A N 1
ATOM 2154 C CA . ALA A 1 291 ? 3.762 -4.763 4.892 1.00 94.12 291 ALA A CA 1
ATOM 2155 C C . ALA A 1 291 ? 3.815 -3.391 4.204 1.00 94.12 291 ALA A C 1
ATOM 2157 O O . ALA A 1 291 ? 4.713 -2.583 4.458 1.00 94.12 291 ALA A O 1
ATOM 2158 N N . GLY A 1 292 ? 2.816 -3.095 3.371 1.00 93.88 292 GLY A N 1
ATOM 2159 C CA . GLY A 1 292 ? 2.649 -1.774 2.771 1.00 93.88 292 GLY A CA 1
ATOM 2160 C C . GLY A 1 292 ? 2.054 -0.773 3.758 1.00 93.88 292 GLY A C 1
ATOM 2161 O O . GLY A 1 292 ? 1.303 -1.148 4.656 1.00 93.88 292 GLY A O 1
ATOM 2162 N N . ILE A 1 293 ? 2.331 0.518 3.575 1.00 92.75 293 ILE A N 1
ATOM 2163 C CA . ILE A 1 293 ? 1.795 1.605 4.416 1.00 92.75 293 ILE A CA 1
ATOM 2164 C C . ILE A 1 293 ? 0.257 1.575 4.450 1.00 92.75 293 ILE A C 1
ATOM 2166 O O . ILE A 1 293 ? -0.363 1.722 5.507 1.00 92.75 293 ILE A O 1
ATOM 2170 N N . THR A 1 294 ? -0.358 1.342 3.291 1.00 91.50 294 THR A N 1
ATOM 2171 C CA . THR A 1 294 ? -1.800 1.207 3.079 1.00 91.50 294 THR A CA 1
ATOM 2172 C C . THR A 1 294 ? -2.109 -0.154 2.431 1.00 91.50 294 THR A C 1
ATOM 2174 O O . THR A 1 294 ? -2.437 -0.237 1.246 1.00 91.50 294 THR A O 1
ATOM 2177 N N . PRO A 1 295 ? -2.065 -1.249 3.211 1.00 90.06 295 PRO A N 1
ATOM 2178 C CA . PRO A 1 295 ? -2.030 -2.624 2.697 1.00 90.06 295 PRO A CA 1
ATOM 2179 C C . PRO A 1 295 ? -3.344 -3.109 2.066 1.00 90.06 295 PRO A C 1
ATOM 2181 O O . PRO A 1 295 ? -3.415 -4.232 1.586 1.00 90.06 295 PRO A O 1
ATOM 2184 N N . PHE A 1 296 ? -4.391 -2.281 2.071 1.00 87.88 296 PHE A N 1
ATOM 2185 C CA . PHE A 1 296 ? -5.693 -2.569 1.457 1.00 87.88 296 PHE A CA 1
ATOM 2186 C C . PHE A 1 296 ? -6.042 -1.596 0.325 1.00 87.88 296 PHE A C 1
ATOM 2188 O O . PHE A 1 296 ? -7.129 -1.684 -0.247 1.00 87.88 296 PHE A O 1
ATOM 2195 N N . ALA A 1 297 ? -5.144 -0.659 0.000 1.00 91.50 297 ALA A N 1
ATOM 2196 C CA . ALA A 1 297 ? -5.324 0.188 -1.169 1.00 91.50 297 ALA A CA 1
ATOM 2197 C C . ALA A 1 297 ? -5.245 -0.647 -2.447 1.00 91.50 297 ALA A C 1
ATOM 2199 O O . ALA A 1 297 ? -4.614 -1.712 -2.486 1.00 91.50 297 ALA A O 1
ATOM 2200 N N . ARG A 1 298 ? -5.884 -0.120 -3.491 1.00 93.69 298 ARG A N 1
ATOM 2201 C CA . ARG A 1 298 ? -5.669 -0.573 -4.860 1.00 93.69 298 ARG A CA 1
ATOM 2202 C C . ARG A 1 298 ? -4.487 0.171 -5.464 1.00 93.69 298 ARG A C 1
ATOM 2204 O O . ARG A 1 298 ? -4.340 1.367 -5.212 1.00 93.69 298 ARG A O 1
ATOM 2211 N N . ILE A 1 299 ? -3.690 -0.524 -6.261 1.00 94.56 299 ILE A N 1
ATOM 2212 C CA . ILE A 1 299 ? -2.590 0.063 -7.035 1.00 94.56 299 ILE A CA 1
ATOM 2213 C C . ILE A 1 299 ? -2.999 0.100 -8.502 1.00 94.56 299 ILE A C 1
ATOM 2215 O O . ILE A 1 299 ? -3.633 -0.845 -8.966 1.00 94.56 299 ILE A O 1
ATOM 2219 N N . SER A 1 300 ? -2.679 1.188 -9.196 1.00 92.00 300 SER A N 1
ATOM 2220 C CA . SER A 1 300 ? -2.888 1.366 -10.635 1.00 92.00 300 SER A CA 1
ATOM 2221 C C . SER A 1 300 ? -1.623 1.840 -11.320 1.00 92.00 300 SER A C 1
ATOM 2223 O O . SER A 1 300 ? -0.829 2.528 -10.643 1.00 92.00 300 SER A O 1
#

Foldseek 3Di:
DDDDDDPDPPDDDFFFFDDDDDDDDDDDDDDDDDDDDDDPDDPDPDDPPPFPADFFFKKKFAFPPPPDPPVVCPPPVVVVVVQVVLCVLLVHRWDWDDADPPRMTMITGPDGHGSVSQVVSQVSSVVVVGTPHMGGDDDDQPDAQDQLAPCAVVPLLCPDCVRRPNRPVLVVVCSVVRQHDAAEDEQPDLFAAPDPQADPVLADFDKDADAQCVQQVPHDPPLRDRDPRRRAAPPNDRGIDRHRHRPFDFDDQVNCVVPVPRGPHTDGGPSVSNVVVCQAAGAGNPNYHYGHSNNNYRYD

Mean predicted aligned error: 17.41 Å

Nearest PDB structures (foldseek):
  3ti7-assembly1_A  TM=8.677E-01  e=3.942E-09  Dichelobacter nodosus VCS1703A
  3lpc-assembly1_A  TM=8.498E-01  e=9.671E-09  Dichelobacter nodosus
  3lpa-assembly1_A  TM=8.507E-01  e=1.250E-08  Dichelobacter nodosus VCS1703A
  3lpd-assembly1_A  TM=8.517E-01  e=1.515E-08  Dichelobacter nodosus VCS1703A
  4fpi-assembly1_C  TM=3.970E-01  e=1.481E+00  Rhodococcus opacus